Protein AF-D2V263-F1 (afdb_monomer)

Nearest PDB structures (foldseek):
  3adc-assembly1_A  TM=6.114E-01  e=5.868E-11  Methanocaldococcus jannaschii DSM 2661
  3adb-assembly1_B  TM=6.213E-01  e=4.904E-11  Methanocaldococcus jannaschii DSM 2661
  3add-assembly1_B  TM=6.377E-01  e=1.624E-10  Methanocaldococcus jannaschii DSM 2661
  6c6b-assembly3_D  TM=6.776E-01  e=1.494E-07  Cryptococcus neoformans H99
  6c6b-assembly3_E  TM=6.598E-01  e=2.015E-07  Cryptococcus neoformans H99

Sequence (284 aa):
MQDIAGEGCGEVNDGVILVMIGGLPACGKTSLCKKIQTYLEDIRMECKLFCYDEVLNEELEDGGFTSEKWKKSRNLIYKQTIKTINEFKCIVKSGWKIIILDDNFYYKSMRHEFVQICQEFTIAHIQIILKCNVETCIERDAKRSQPVGEDIIRSMNIRFEYGKSSFSDNIIYMEYDTDNFSEMDSISSKIIDLFPLAKPLQDLNKMKQEMKEESQRQNEQSFKKQLDDSLRKKTSHLIQHNLIKKEHAKKLSDLKKDILKSVSQCDDISYYEHLFDEKVKEFQ

Organism: Naegleria gruberi (NCBI:txid5762)

Foldseek 3Di:
DDDDDDPPPPPQPFFEEEEEEAEFAQLQQVVLQVLLVVVCVVVVAAEAEDELVVLLVVLCVVDDDDPVSSVVSLVVVLVVVLVVRVVSVPDPDGHYHYYYYRDNCQDPVSVVSVVVVLQVSQGFYAYEYEDEDLVSSQVSLVVDPHRPHSVVRVVSVVSGCPDDDDPVNNYDYDYDYRPDPVVSNVVSVVVVVCRSVTGRHHNPVVVVVVVVVVVVVVVLVVQLVVLLVVLVVVLVVCVVVVVADPVCNVVSVVLSVVLSVPDDPPDHSVVSVVVSVVVVVVRD

Radius of gyration: 31.7 Å; Cα contacts (8 Å, |Δi|>4): 317; chains: 1; bounding box: 67×58×89 Å

Structure (mmCIF, N/CA/C/O backbone):
data_AF-D2V263-F1
#
_entry.id   AF-D2V263-F1
#
loop_
_atom_site.group_PDB
_atom_site.id
_atom_site.type_symbol
_atom_site.label_atom_id
_atom_site.label_alt_id
_atom_site.label_comp_id
_atom_site.label_asym_id
_atom_site.label_entity_id
_atom_site.label_seq_id
_atom_site.pdbx_PDB_ins_code
_atom_site.Cartn_x
_atom_site.Cartn_y
_atom_site.Cartn_z
_atom_site.occupancy
_atom_site.B_iso_or_equiv
_atom_site.auth_seq_id
_atom_site.auth_comp_id
_atom_site.auth_asym_id
_atom_site.auth_atom_id
_atom_site.pdbx_PDB_model_num
ATOM 1 N N . MET A 1 1 ? -12.907 -31.171 37.874 1.00 34.00 1 MET A N 1
ATOM 2 C CA . MET A 1 1 ? -11.557 -30.594 38.011 1.00 34.00 1 MET A CA 1
ATOM 3 C C . MET A 1 1 ? -11.046 -30.420 36.594 1.00 34.00 1 MET A C 1
ATOM 5 O O . MET A 1 1 ? -10.785 -31.416 35.946 1.00 34.00 1 MET A O 1
ATOM 9 N N . GLN A 1 2 ? -11.099 -29.165 36.141 1.00 30.30 2 GLN A N 1
ATOM 10 C CA . GLN A 1 2 ? -10.512 -28.565 34.937 1.00 30.30 2 GLN A CA 1
ATOM 11 C C . GLN A 1 2 ? -10.697 -29.244 33.571 1.00 30.30 2 GLN A C 1
ATOM 13 O O . GLN A 1 2 ? -9.955 -30.139 33.180 1.00 30.30 2 GLN A O 1
ATOM 18 N N . ASP A 1 3 ? -11.639 -28.656 32.827 1.00 30.14 3 ASP A N 1
ATOM 19 C CA . ASP A 1 3 ? -11.587 -28.446 31.383 1.00 30.14 3 ASP A CA 1
ATOM 20 C C . ASP A 1 3 ? -10.240 -27.833 30.966 1.00 30.14 3 ASP A C 1
ATOM 22 O O . ASP A 1 3 ? -9.780 -26.858 31.572 1.00 30.14 3 ASP A O 1
ATOM 26 N N . ILE A 1 4 ? -9.626 -28.382 29.915 1.00 34.97 4 ILE A N 1
ATOM 27 C CA . ILE A 1 4 ? -8.479 -27.769 29.242 1.00 34.97 4 ILE A CA 1
ATOM 28 C C . ILE A 1 4 ? -9.007 -27.085 27.987 1.00 34.97 4 ILE A C 1
ATOM 30 O O . ILE A 1 4 ? -9.596 -27.700 27.102 1.00 34.97 4 ILE A O 1
ATOM 34 N N . ALA A 1 5 ? -8.828 -25.773 28.005 1.00 33.81 5 ALA A N 1
ATOM 35 C CA . ALA A 1 5 ? -9.323 -24.802 27.062 1.00 33.81 5 ALA A CA 1
ATOM 36 C C . ALA A 1 5 ? -8.633 -24.865 25.693 1.00 33.81 5 ALA A C 1
ATOM 38 O O . ALA A 1 5 ? -7.421 -25.043 25.603 1.00 33.81 5 ALA A O 1
ATOM 39 N N . GLY A 1 6 ? -9.426 -24.546 24.669 1.00 28.91 6 GLY A N 1
ATOM 40 C CA . GLY A 1 6 ? -9.059 -23.542 23.674 1.00 28.91 6 GLY A CA 1
ATOM 41 C C . GLY A 1 6 ? -8.079 -23.979 22.595 1.00 28.91 6 GLY A C 1
ATOM 42 O O . GLY A 1 6 ? -6.935 -23.533 22.579 1.00 28.91 6 GLY A O 1
ATOM 43 N N . GLU A 1 7 ? -8.577 -24.722 21.609 1.00 32.53 7 GLU A N 1
ATOM 44 C CA . GLU A 1 7 ? -8.071 -24.599 20.242 1.00 32.53 7 GLU A CA 1
ATOM 45 C C . GLU A 1 7 ? -8.315 -23.157 19.777 1.00 32.53 7 GLU A C 1
ATOM 47 O O . GLU A 1 7 ? -9.414 -22.777 19.370 1.00 32.53 7 GLU A O 1
ATOM 52 N N . GLY A 1 8 ? -7.288 -22.318 19.899 1.00 30.33 8 GLY A N 1
ATOM 53 C CA . GLY A 1 8 ? -7.241 -21.041 19.210 1.00 30.33 8 GLY A CA 1
ATOM 54 C C . GLY A 1 8 ? -7.183 -21.313 17.714 1.00 30.33 8 GLY A C 1
ATOM 55 O O . GLY A 1 8 ? -6.108 -21.572 17.177 1.00 30.33 8 GLY A O 1
ATOM 56 N N . CYS A 1 9 ? -8.335 -21.258 17.041 1.00 30.80 9 CYS A N 1
ATOM 57 C CA . CYS A 1 9 ? -8.371 -20.928 15.623 1.00 30.80 9 CYS A CA 1
ATOM 58 C C . CYS A 1 9 ? -7.556 -19.645 15.464 1.00 30.80 9 CYS A C 1
ATOM 60 O O . CYS A 1 9 ? -7.974 -18.592 15.944 1.00 30.80 9 CYS A O 1
ATOM 62 N N . GLY A 1 10 ? -6.370 -19.746 14.860 1.00 31.78 10 GLY A N 1
ATOM 63 C CA . GLY A 1 10 ? -5.642 -18.568 14.421 1.00 31.78 10 GLY A CA 1
ATOM 64 C C . GLY A 1 10 ? -6.593 -17.773 13.542 1.00 31.78 10 GLY A C 1
ATOM 65 O O . GLY A 1 10 ? -7.046 -18.289 12.521 1.00 31.78 10 GLY A O 1
ATOM 66 N N . GLU A 1 11 ? -6.969 -16.576 13.987 1.00 36.16 11 GLU A N 1
ATOM 67 C CA . GLU A 1 11 ? -7.714 -15.638 13.161 1.00 36.16 11 GLU A CA 1
ATOM 68 C C . GLU A 1 11 ? -6.952 -15.524 11.843 1.00 36.16 11 GLU A C 1
ATOM 70 O O . GLU A 1 11 ? -5.795 -15.093 11.810 1.00 36.16 11 GLU A O 1
ATOM 75 N N . VAL A 1 12 ? -7.561 -15.997 10.756 1.00 41.62 12 VAL A N 1
ATOM 76 C CA . VAL A 1 12 ? -7.049 -15.711 9.423 1.00 41.62 12 VAL A CA 1
ATOM 77 C C . VAL A 1 12 ? -7.189 -14.203 9.298 1.00 41.62 12 VA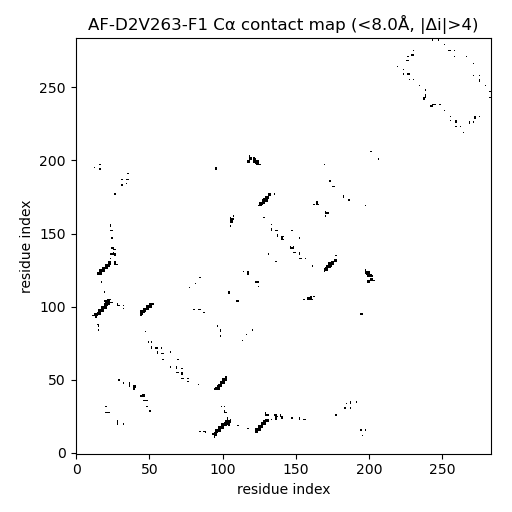L A C 1
ATOM 79 O O . VAL A 1 12 ? -8.301 -13.685 9.222 1.00 41.62 12 VAL A O 1
ATOM 82 N N . ASN A 1 13 ? -6.066 -13.492 9.416 1.00 54.34 13 ASN A N 1
ATOM 83 C CA . ASN A 1 13 ? -6.026 -12.061 9.173 1.00 54.34 13 ASN A CA 1
ATOM 84 C C . ASN A 1 13 ? -6.486 -11.859 7.730 1.00 54.34 13 ASN A C 1
ATOM 86 O O . ASN A 1 13 ? -5.759 -12.165 6.793 1.00 54.34 13 ASN A O 1
ATOM 90 N N . ASP A 1 14 ? -7.714 -11.395 7.568 1.00 73.75 14 ASP A N 1
ATOM 91 C CA . ASP A 1 14 ? -8.266 -11.001 6.287 1.00 73.75 14 ASP A CA 1
ATOM 92 C C . ASP A 1 14 ? -8.097 -9.492 6.147 1.00 73.75 14 ASP A C 1
ATOM 94 O O . ASP A 1 14 ? -8.347 -8.724 7.079 1.00 73.75 14 ASP A O 1
ATOM 98 N N . GLY A 1 15 ? -7.671 -9.035 4.974 1.00 86.56 15 GLY A N 1
ATOM 99 C CA . GLY A 1 15 ? -7.403 -7.618 4.789 1.00 86.56 15 GLY A CA 1
ATOM 100 C C . GLY A 1 15 ? -7.015 -7.240 3.374 1.00 86.56 15 GLY A C 1
ATOM 101 O O . GLY A 1 15 ? -6.929 -8.072 2.471 1.00 86.56 15 GLY A O 1
ATOM 102 N N . VAL A 1 16 ? -6.780 -5.947 3.187 1.00 91.62 16 VAL A N 1
ATOM 103 C CA . VAL A 1 16 ? -6.227 -5.401 1.947 1.00 91.62 16 VAL A CA 1
ATOM 104 C C . VAL A 1 16 ? -4.734 -5.166 2.156 1.00 91.62 16 VAL A C 1
ATOM 106 O O . VAL A 1 16 ? -4.335 -4.627 3.192 1.00 91.62 16 VAL A O 1
ATOM 109 N N . ILE A 1 17 ? -3.922 -5.563 1.178 1.00 92.88 17 ILE A N 1
ATOM 110 C CA . ILE A 1 17 ? -2.479 -5.313 1.163 1.00 92.88 17 ILE A CA 1
ATOM 111 C C . ILE A 1 17 ? -2.139 -4.493 -0.076 1.00 92.88 17 ILE A C 1
ATOM 113 O O . ILE A 1 17 ? -2.447 -4.900 -1.197 1.00 92.88 17 ILE A O 1
ATOM 117 N N . LEU A 1 18 ? -1.465 -3.362 0.124 1.00 94.25 18 LEU A N 1
ATOM 118 C CA . LEU A 1 18 ? -0.852 -2.601 -0.959 1.00 94.25 18 LEU A CA 1
ATOM 119 C C . LEU A 1 18 ? 0.619 -3.004 -1.123 1.00 94.25 18 LEU A C 1
ATOM 121 O O . LEU A 1 18 ? 1.446 -2.760 -0.246 1.00 94.25 18 LEU A O 1
ATOM 125 N N . VAL A 1 19 ? 0.956 -3.602 -2.257 1.00 93.69 19 VAL A N 1
ATOM 126 C CA . VAL A 1 19 ? 2.306 -4.048 -2.601 1.00 93.69 19 VAL A CA 1
ATOM 127 C C . VAL A 1 19 ? 2.909 -3.072 -3.605 1.00 93.69 19 VAL A C 1
ATOM 129 O O . VAL A 1 19 ? 2.410 -2.925 -4.714 1.00 93.69 19 VAL A O 1
ATOM 132 N N . MET A 1 20 ? 3.997 -2.405 -3.234 1.00 93.25 20 MET A N 1
ATOM 133 C CA . MET A 1 20 ? 4.765 -1.541 -4.135 1.00 93.25 20 MET A CA 1
ATOM 134 C C . MET A 1 20 ? 6.002 -2.290 -4.617 1.00 93.25 20 MET A C 1
ATOM 136 O O . MET A 1 20 ? 6.847 -2.641 -3.795 1.00 93.25 20 MET A O 1
ATOM 140 N N . ILE A 1 21 ? 6.136 -2.505 -5.925 1.00 92.19 21 ILE A N 1
ATOM 141 C CA . ILE A 1 21 ? 7.313 -3.146 -6.521 1.00 92.19 21 ILE A CA 1
ATOM 142 C C . ILE A 1 21 ? 8.132 -2.072 -7.231 1.00 92.19 21 ILE A C 1
ATOM 144 O O . ILE A 1 21 ? 7.678 -1.502 -8.214 1.00 92.19 21 ILE A O 1
ATOM 148 N N . GLY A 1 22 ? 9.323 -1.784 -6.701 1.00 90.75 22 GLY A N 1
ATOM 149 C CA . GLY A 1 22 ? 10.241 -0.734 -7.151 1.00 90.75 22 GLY A CA 1
ATOM 150 C C . GLY A 1 22 ? 11.603 -1.270 -7.582 1.00 90.75 22 GLY A C 1
ATOM 151 O O . GLY A 1 22 ? 11.962 -2.404 -7.283 1.00 90.75 22 GLY A O 1
ATOM 152 N N . GLY A 1 23 ? 12.387 -0.457 -8.289 1.00 90.25 23 GLY A N 1
ATOM 153 C CA . GLY A 1 23 ? 13.683 -0.849 -8.854 1.00 90.25 23 GLY A CA 1
ATOM 154 C C . GLY A 1 23 ? 13.993 -0.153 -10.181 1.00 90.25 23 GLY A C 1
ATOM 155 O O . GLY A 1 23 ? 13.130 0.490 -10.789 1.00 90.25 23 GLY A O 1
ATOM 156 N N . LEU A 1 24 ? 15.230 -0.293 -10.656 1.00 90.50 24 LEU A N 1
ATOM 157 C CA . LEU A 1 24 ? 15.693 0.346 -11.895 1.00 90.50 24 LEU A CA 1
ATOM 158 C C . LEU A 1 24 ? 14.882 -0.079 -13.133 1.00 90.50 24 LEU A C 1
ATOM 160 O O . LEU A 1 24 ? 14.277 -1.158 -13.143 1.00 90.50 24 LEU A O 1
ATOM 164 N N . PRO A 1 25 ? 14.830 0.746 -14.196 1.00 90.06 25 PRO A N 1
ATOM 165 C CA . PRO A 1 25 ? 14.307 0.306 -15.487 1.00 90.06 25 PRO A CA 1
ATOM 166 C C . PRO A 1 25 ? 14.963 -1.008 -15.928 1.00 90.06 25 PRO A C 1
ATOM 168 O O . PRO A 1 25 ? 16.133 -1.244 -15.648 1.00 90.06 25 PRO A O 1
ATOM 171 N N . ALA A 1 26 ? 14.182 -1.878 -16.570 1.00 89.00 26 ALA A N 1
ATOM 172 C CA . ALA A 1 26 ? 14.623 -3.189 -17.054 1.00 89.00 26 ALA A CA 1
ATOM 173 C C . ALA A 1 26 ? 15.172 -4.180 -15.998 1.00 89.00 26 ALA A C 1
ATOM 175 O O . ALA A 1 26 ? 15.639 -5.257 -16.375 1.00 89.00 26 ALA A O 1
ATOM 176 N N . CYS A 1 27 ? 15.052 -3.905 -14.690 1.00 88.50 27 CYS A N 1
ATOM 177 C CA . CYS A 1 27 ? 15.493 -4.878 -13.685 1.00 88.50 27 CYS A CA 1
ATOM 178 C C . CYS A 1 27 ? 14.638 -6.158 -13.695 1.00 88.50 27 CYS A C 1
ATOM 180 O O . CYS A 1 27 ? 15.191 -7.245 -13.592 1.00 88.50 27 CYS A O 1
ATOM 182 N N . GLY A 1 28 ? 13.326 -6.053 -13.939 1.00 87.19 28 GLY A N 1
ATOM 183 C CA . GLY A 1 28 ? 12.414 -7.208 -13.987 1.00 87.19 28 GLY A CA 1
ATOM 184 C C . GLY A 1 28 ? 11.090 -7.031 -13.237 1.00 87.19 28 GLY A C 1
ATOM 185 O O . GLY A 1 28 ? 10.347 -7.997 -13.099 1.00 87.19 28 GLY A O 1
ATOM 186 N N . LYS A 1 29 ? 10.776 -5.814 -12.767 1.00 90.31 29 LYS A N 1
ATOM 187 C CA . LYS A 1 29 ? 9.559 -5.501 -11.991 1.00 90.31 29 LYS A CA 1
ATOM 188 C C . LYS A 1 29 ? 8.279 -5.986 -12.658 1.00 90.31 29 LYS A C 1
ATOM 190 O O . LYS A 1 29 ? 7.595 -6.822 -12.095 1.00 90.31 29 LYS A O 1
ATOM 195 N N . THR A 1 30 ? 8.006 -5.550 -13.883 1.00 89.56 30 THR A N 1
ATOM 196 C CA . THR A 1 30 ? 6.777 -5.919 -14.594 1.00 89.56 30 THR A CA 1
ATOM 197 C C . THR A 1 30 ? 6.655 -7.429 -14.796 1.00 89.56 30 THR A C 1
ATOM 199 O O . THR A 1 30 ? 5.566 -7.982 -14.666 1.00 89.56 30 THR A O 1
ATOM 202 N N . SER A 1 31 ? 7.771 -8.125 -15.043 1.00 89.12 31 SER A N 1
ATOM 203 C CA . SER A 1 31 ? 7.794 -9.591 -15.111 1.00 89.12 31 SER A CA 1
ATOM 204 C C . SER A 1 31 ? 7.447 -10.226 -13.761 1.00 89.12 31 SER A C 1
ATOM 206 O O . SER A 1 31 ? 6.659 -11.168 -13.721 1.00 89.12 31 SER A O 1
ATOM 208 N N . LEU A 1 32 ? 7.983 -9.688 -12.659 1.00 88.81 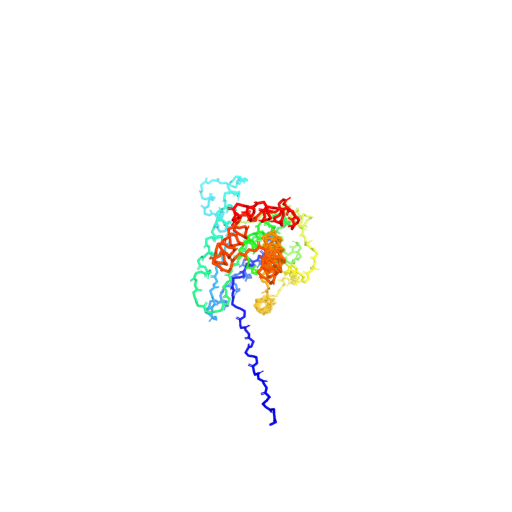32 LEU A N 1
ATOM 209 C CA . LEU A 1 32 ? 7.638 -10.108 -11.300 1.00 88.81 32 LEU A CA 1
ATOM 210 C C . LEU A 1 32 ? 6.159 -9.885 -10.995 1.00 88.81 32 LEU A C 1
ATOM 212 O O . LEU A 1 32 ? 5.482 -10.804 -10.550 1.00 88.81 32 LEU A O 1
ATOM 216 N N . CYS A 1 33 ? 5.655 -8.682 -11.264 1.00 92.06 33 CYS A N 1
ATOM 217 C CA . CYS A 1 33 ? 4.269 -8.297 -11.036 1.00 92.06 33 CYS A CA 1
ATOM 218 C C . CYS A 1 33 ? 3.304 -9.243 -11.750 1.00 92.06 33 CYS A C 1
ATOM 220 O O . CYS A 1 33 ? 2.363 -9.731 -11.131 1.00 92.06 33 CYS A O 1
ATOM 222 N N . LYS A 1 34 ? 3.579 -9.558 -13.023 1.00 90.44 34 LYS A N 1
ATOM 223 C CA . LYS A 1 34 ? 2.771 -10.493 -13.817 1.00 90.44 34 LYS A CA 1
ATOM 224 C C . LYS A 1 34 ? 2.824 -11.911 -13.255 1.00 90.44 34 LYS A C 1
ATOM 226 O O . LYS A 1 34 ? 1.777 -12.527 -13.112 1.00 90.44 34 LYS A O 1
ATOM 231 N N . LYS A 1 35 ? 4.005 -12.408 -12.866 1.00 89.44 35 LYS A N 1
ATOM 232 C CA . LYS A 1 35 ? 4.135 -13.730 -12.225 1.00 89.44 35 LYS A CA 1
ATOM 233 C C . LYS A 1 35 ? 3.356 -13.823 -10.915 1.00 89.44 35 LYS A C 1
ATOM 235 O O . LYS A 1 35 ? 2.630 -14.791 -10.713 1.00 89.44 35 LYS A O 1
ATOM 240 N N . ILE A 1 36 ? 3.486 -12.817 -10.047 1.00 90.69 36 ILE A N 1
ATOM 241 C CA . ILE A 1 36 ? 2.724 -12.749 -8.795 1.00 90.69 36 ILE A CA 1
ATOM 242 C C . ILE A 1 36 ? 1.231 -12.720 -9.114 1.00 90.69 36 ILE A C 1
ATOM 244 O O . ILE A 1 36 ? 0.488 -13.513 -8.555 1.00 90.69 36 ILE A O 1
ATOM 248 N N . GLN A 1 37 ? 0.791 -11.856 -10.031 1.00 92.81 37 GLN A N 1
ATOM 249 C CA . GLN A 1 37 ? -0.615 -11.760 -10.408 1.00 92.81 37 GLN A CA 1
ATOM 250 C C . GLN A 1 37 ? -1.169 -13.104 -10.903 1.00 92.81 37 GLN A C 1
ATOM 252 O O . GLN A 1 37 ? -2.193 -13.542 -10.389 1.00 92.81 37 GLN A O 1
ATOM 257 N N . THR A 1 38 ? -0.482 -13.783 -11.828 1.00 91.50 38 THR A N 1
ATOM 258 C CA . THR A 1 38 ? -0.900 -15.103 -12.330 1.00 91.50 38 THR A CA 1
ATOM 259 C C . THR A 1 38 ? -1.008 -16.123 -11.200 1.00 91.50 38 THR A C 1
ATOM 261 O O . THR A 1 38 ? -2.019 -16.807 -11.091 1.00 91.50 38 THR A O 1
ATOM 264 N N . TYR A 1 39 ? -0.019 -16.178 -10.305 1.00 89.38 39 TYR A N 1
ATOM 265 C CA . TYR A 1 39 ? -0.079 -17.081 -9.158 1.00 89.38 39 TYR A CA 1
ATOM 266 C C . TYR A 1 39 ? -1.286 -16.784 -8.256 1.00 89.38 39 TYR A C 1
ATOM 268 O O . TYR A 1 39 ? -1.977 -17.699 -7.814 1.00 89.38 39 TYR A O 1
ATOM 276 N N . LEU A 1 40 ? -1.549 -15.504 -7.969 1.00 90.00 40 LEU A N 1
ATOM 277 C CA . LEU A 1 40 ? -2.674 -15.082 -7.131 1.00 90.00 40 LEU A CA 1
ATOM 278 C C . LEU A 1 40 ? -4.023 -15.436 -7.763 1.00 90.00 40 LEU A C 1
ATOM 280 O O . LEU A 1 40 ? -4.929 -15.887 -7.059 1.00 90.00 40 LEU A O 1
ATOM 284 N N . GLU A 1 41 ? -4.137 -15.283 -9.080 1.00 90.50 41 GLU A N 1
ATOM 285 C CA . GLU A 1 41 ? -5.306 -15.695 -9.857 1.00 90.50 41 GLU A CA 1
ATOM 286 C C . GLU A 1 41 ? -5.512 -17.219 -9.798 1.00 90.50 41 GLU A C 1
ATOM 288 O O . GLU A 1 41 ? -6.635 -17.669 -9.549 1.00 90.50 41 GLU A O 1
ATOM 293 N N . ASP A 1 42 ? -4.439 -18.010 -9.912 1.00 90.00 42 ASP A N 1
ATOM 294 C CA . ASP A 1 42 ? -4.484 -19.478 -9.826 1.00 90.00 42 ASP A CA 1
ATOM 295 C C . ASP A 1 42 ? -5.009 -19.964 -8.466 1.00 90.00 42 ASP A C 1
ATOM 297 O O . ASP A 1 42 ? -5.828 -20.888 -8.396 1.00 90.00 42 ASP A O 1
ATOM 301 N N . ILE A 1 43 ? -4.609 -19.302 -7.373 1.00 88.38 43 ILE A N 1
ATOM 302 C CA . ILE A 1 43 ? -5.118 -19.594 -6.021 1.00 88.38 43 ILE A CA 1
ATOM 303 C C . ILE A 1 43 ? -6.433 -18.865 -5.690 1.00 88.38 43 ILE A C 1
ATOM 305 O O . ILE A 1 43 ? -6.912 -18.939 -4.557 1.00 88.38 43 ILE A O 1
ATOM 309 N N . ARG A 1 44 ? -7.058 -18.202 -6.676 1.00 87.75 44 ARG A N 1
ATOM 310 C CA . ARG A 1 44 ? -8.348 -17.486 -6.573 1.00 87.75 44 ARG A CA 1
ATOM 311 C C . ARG A 1 44 ? -8.371 -16.365 -5.528 1.00 87.75 44 ARG A C 1
ATOM 313 O O . ARG A 1 44 ? -9.424 -16.075 -4.934 1.00 87.75 44 ARG A O 1
ATOM 320 N N . MET A 1 45 ? -7.218 -15.741 -5.317 1.00 88.12 45 MET A N 1
ATOM 321 C CA . MET A 1 45 ? -7.051 -14.567 -4.471 1.00 88.12 45 MET A CA 1
ATOM 322 C C . MET A 1 45 ? -7.314 -13.295 -5.282 1.00 88.12 45 MET A C 1
ATOM 324 O O . MET A 1 45 ? -6.881 -13.174 -6.425 1.00 88.12 45 MET A O 1
ATOM 328 N N . GLU A 1 46 ? -8.035 -12.338 -4.694 1.00 91.69 46 GLU A N 1
ATOM 329 C CA . GLU A 1 46 ? -8.338 -11.076 -5.376 1.00 91.69 46 GLU A CA 1
ATOM 330 C C . GLU A 1 46 ? -7.048 -10.268 -5.551 1.00 91.69 46 GLU A C 1
ATOM 332 O O . GLU 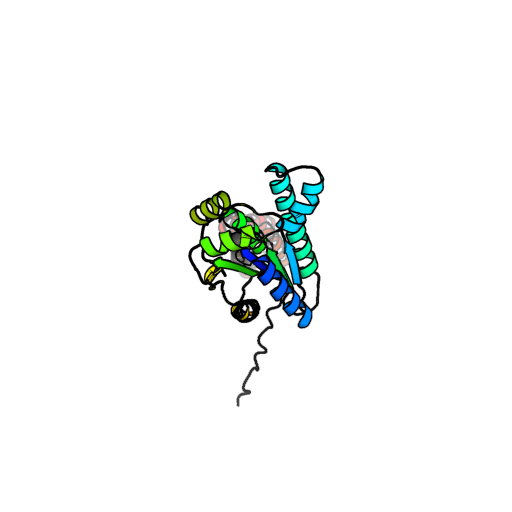A 1 46 ? -6.392 -9.917 -4.566 1.00 91.69 46 GLU A O 1
ATOM 337 N N . CYS A 1 47 ? -6.689 -9.963 -6.796 1.00 93.31 47 CYS A N 1
ATOM 338 C CA . CYS A 1 47 ? -5.491 -9.204 -7.127 1.00 93.31 47 CYS A CA 1
ATOM 339 C C . CYS A 1 47 ? -5.801 -8.125 -8.167 1.00 93.31 47 CYS A C 1
ATOM 341 O O . CYS A 1 47 ? -6.447 -8.390 -9.180 1.00 93.31 47 CYS A O 1
ATOM 343 N N . LYS A 1 48 ? -5.301 -6.905 -7.947 1.00 95.31 48 LYS A N 1
ATOM 344 C CA . LYS A 1 48 ? -5.328 -5.825 -8.936 1.00 95.31 48 LYS A CA 1
ATOM 345 C C . LYS A 1 48 ? -3.922 -5.287 -9.169 1.00 95.31 48 LYS A C 1
ATOM 347 O O . LYS A 1 48 ? -3.313 -4.759 -8.246 1.00 95.31 48 LYS A O 1
ATOM 352 N N . LEU A 1 49 ? -3.431 -5.393 -10.402 1.00 94.94 49 LEU A N 1
ATOM 353 C CA . LEU A 1 49 ? -2.160 -4.810 -10.830 1.00 94.94 49 LEU A CA 1
ATOM 354 C C . LEU A 1 49 ? -2.387 -3.450 -11.503 1.00 94.94 49 LEU A C 1
ATOM 356 O O . LEU A 1 49 ? -3.234 -3.323 -12.388 1.00 94.94 49 LEU A O 1
ATOM 360 N N . PHE A 1 50 ? -1.606 -2.454 -11.094 1.00 93.19 50 PHE A N 1
ATOM 361 C CA . PHE A 1 50 ? -1.499 -1.145 -11.726 1.00 93.19 50 PHE A CA 1
ATOM 362 C C . PHE A 1 50 ? -0.069 -0.939 -12.231 1.00 93.19 50 PHE A C 1
ATOM 364 O O . PHE A 1 50 ? 0.850 -0.772 -11.429 1.00 93.19 50 PHE A O 1
ATOM 371 N N . CYS A 1 51 ? 0.114 -0.938 -13.553 1.00 89.06 51 CYS A N 1
ATOM 372 C CA . CYS A 1 51 ? 1.396 -0.642 -14.190 1.00 89.06 51 CYS A CA 1
ATOM 373 C C . CYS A 1 51 ? 1.421 0.807 -14.679 1.00 89.06 51 CYS A C 1
ATOM 375 O O . CYS A 1 51 ? 0.601 1.211 -15.505 1.00 89.06 51 CYS A O 1
ATOM 377 N N . TYR A 1 52 ? 2.364 1.601 -14.168 1.00 85.44 52 TYR A N 1
ATOM 378 C CA . TYR A 1 52 ? 2.460 3.017 -14.528 1.00 85.44 52 TYR A CA 1
ATOM 379 C C . TYR A 1 52 ? 2.851 3.221 -15.988 1.00 85.44 52 TYR A C 1
ATOM 381 O O . TYR A 1 52 ? 2.322 4.128 -16.625 1.00 85.44 52 TYR A O 1
ATOM 389 N N . ASP A 1 53 ? 3.735 2.373 -16.517 1.00 79.31 53 ASP A N 1
ATOM 390 C CA . ASP A 1 53 ? 4.166 2.444 -17.914 1.00 79.31 53 ASP A CA 1
ATOM 391 C C . ASP A 1 53 ? 2.983 2.194 -18.870 1.00 79.31 53 ASP A C 1
ATOM 393 O O . ASP A 1 53 ? 2.878 2.857 -19.896 1.00 79.31 53 ASP A O 1
ATOM 397 N N . GLU A 1 54 ? 2.059 1.288 -18.528 1.00 81.06 54 GLU A N 1
ATOM 398 C CA . GLU A 1 54 ? 0.867 0.997 -19.343 1.00 81.06 54 GLU A CA 1
ATOM 399 C C . GLU A 1 54 ? -0.086 2.202 -19.385 1.00 81.06 54 GLU A C 1
ATOM 401 O O . GLU A 1 54 ? -0.437 2.668 -20.467 1.00 81.06 54 GLU A O 1
ATOM 406 N N . VAL A 1 55 ? -0.412 2.781 -18.224 1.00 76.38 55 VAL A N 1
ATOM 407 C CA . VAL A 1 55 ? -1.285 3.969 -18.140 1.00 76.38 55 VAL A CA 1
ATOM 408 C C . VAL A 1 55 ? -0.646 5.196 -18.788 1.00 76.38 55 VAL A C 1
ATOM 410 O O . VAL A 1 55 ? -1.325 5.990 -19.435 1.00 76.38 55 VAL A O 1
ATOM 413 N N . LEU A 1 56 ? 0.668 5.361 -18.635 1.00 72.75 56 LEU A N 1
ATOM 414 C CA . LEU A 1 56 ? 1.393 6.439 -19.292 1.00 72.75 56 LEU A CA 1
ATOM 415 C C . LEU A 1 56 ? 1.351 6.268 -20.814 1.00 72.75 56 LEU A C 1
ATOM 417 O O . LEU A 1 56 ? 1.094 7.241 -21.513 1.00 72.75 56 LEU A O 1
ATOM 421 N N . ASN A 1 57 ? 1.566 5.057 -21.333 1.00 70.75 57 ASN A N 1
ATOM 422 C CA . ASN A 1 57 ? 1.540 4.798 -22.773 1.00 70.75 57 ASN A CA 1
ATOM 423 C C . ASN A 1 57 ? 0.167 5.080 -23.399 1.00 70.75 57 ASN A C 1
ATOM 425 O O . ASN A 1 57 ? 0.126 5.675 -24.474 1.00 70.75 57 ASN A O 1
ATOM 429 N N . GLU A 1 58 ? -0.930 4.754 -22.708 1.00 67.62 58 GLU A N 1
ATOM 430 C CA . GLU A 1 58 ? -2.288 5.140 -23.126 1.00 67.62 58 GLU A CA 1
ATOM 431 C C . GLU A 1 58 ? -2.451 6.673 -23.225 1.00 67.62 58 GLU A C 1
ATOM 433 O O . GLU A 1 58 ? -3.077 7.176 -24.155 1.00 67.62 58 GLU A O 1
ATOM 438 N N . GLU A 1 59 ? -1.839 7.451 -22.322 1.00 63.38 59 GLU A N 1
ATOM 439 C CA . GLU A 1 59 ? -1.853 8.927 -22.383 1.00 63.38 59 GLU A CA 1
ATOM 440 C C . GLU A 1 59 ? -0.859 9.523 -23.411 1.00 63.38 59 GLU A C 1
ATOM 442 O O . GLU A 1 59 ? -0.961 10.700 -23.795 1.00 63.38 59 GLU A O 1
ATOM 447 N N . LEU A 1 60 ? 0.142 8.749 -23.845 1.00 59.25 60 LEU A N 1
ATOM 448 C CA . LEU A 1 60 ? 1.191 9.180 -24.776 1.00 59.25 60 LEU A CA 1
ATOM 449 C C . LEU A 1 60 ? 0.815 9.025 -26.254 1.00 59.25 60 LEU A C 1
ATOM 451 O O . LEU A 1 60 ? 1.495 9.638 -27.084 1.00 59.25 60 LEU A O 1
ATOM 455 N N . GLU A 1 61 ? -0.264 8.306 -26.590 1.00 56.75 61 GLU A N 1
ATOM 456 C CA . GLU A 1 61 ? -0.783 8.223 -27.969 1.00 56.75 61 GLU A CA 1
ATOM 457 C C . GLU A 1 61 ? -1.056 9.617 -28.573 1.00 56.75 61 GLU A C 1
ATOM 459 O O . GLU A 1 61 ? -0.931 9.808 -29.780 1.00 56.75 61 GLU A O 1
ATOM 464 N N . ASP A 1 62 ? -1.280 10.627 -27.724 1.00 54.72 62 ASP A N 1
ATOM 465 C CA . ASP A 1 62 ? -1.536 12.023 -28.100 1.00 54.72 62 ASP A CA 1
ATOM 466 C C . ASP A 1 62 ? -0.278 12.933 -28.035 1.00 54.72 62 ASP A C 1
ATOM 468 O O . ASP A 1 62 ? -0.324 14.104 -27.650 1.00 54.72 62 ASP A O 1
ATOM 472 N N . GLY A 1 63 ? 0.907 12.387 -28.333 1.00 51.75 63 GLY A N 1
ATOM 473 C CA . GLY A 1 63 ? 2.139 13.151 -28.584 1.00 51.75 63 GLY A CA 1
ATOM 474 C C . GLY A 1 63 ? 3.073 13.339 -27.381 1.00 51.75 63 GLY A C 1
ATOM 475 O O . GLY A 1 63 ? 2.831 14.185 -26.524 1.00 51.75 63 GLY A O 1
ATOM 476 N N . GLY A 1 64 ? 4.180 12.586 -27.363 1.00 58.62 64 GLY A N 1
ATOM 477 C CA . GLY A 1 64 ? 5.414 12.849 -26.601 1.00 58.62 64 GLY A CA 1
ATOM 478 C C . GLY A 1 64 ? 5.342 12.806 -25.064 1.00 58.62 64 GLY A C 1
ATOM 479 O O . GLY A 1 64 ? 4.336 13.141 -24.440 1.00 58.62 64 GLY A O 1
ATOM 480 N N . PHE A 1 65 ? 6.455 12.428 -24.426 1.00 62.75 65 PHE A N 1
ATOM 481 C CA . PHE A 1 65 ? 6.588 12.453 -22.966 1.00 62.75 65 PHE A CA 1
ATOM 482 C C . PHE A 1 65 ? 6.688 13.889 -22.440 1.00 62.75 65 PHE A C 1
ATOM 484 O O . PHE A 1 65 ? 7.577 14.645 -22.833 1.00 62.75 65 PHE A O 1
ATOM 491 N N . THR A 1 66 ? 5.809 14.258 -21.505 1.00 66.50 66 THR A N 1
ATOM 492 C CA . THR A 1 66 ? 5.908 15.515 -20.751 1.00 66.50 66 THR A CA 1
ATOM 493 C C . THR A 1 66 ? 5.773 15.253 -19.253 1.00 66.50 66 THR A C 1
ATOM 495 O O . THR A 1 66 ? 5.080 14.330 -18.820 1.00 66.50 66 THR A O 1
ATOM 498 N N . SER A 1 67 ? 6.404 16.101 -18.431 1.00 64.69 67 SER A N 1
ATOM 499 C CA . SER A 1 67 ? 6.285 16.017 -16.966 1.00 64.69 67 SER A CA 1
ATOM 500 C C . SER A 1 67 ? 4.835 16.178 -16.487 1.00 64.69 67 SER A C 1
ATOM 502 O O . SER A 1 67 ? 4.461 15.630 -15.452 1.00 64.69 67 SER A O 1
ATOM 504 N N . GLU A 1 68 ? 4.006 16.908 -17.238 1.00 72.44 68 GLU A N 1
ATOM 505 C CA . GLU A 1 68 ? 2.594 17.100 -16.914 1.00 72.44 68 GLU A CA 1
ATOM 506 C C . GLU A 1 68 ? 1.761 15.840 -17.173 1.00 72.44 68 GLU A C 1
ATOM 508 O O . GLU A 1 68 ? 0.970 15.470 -16.306 1.00 72.44 68 GLU A O 1
ATOM 513 N N . LYS A 1 69 ? 1.980 15.148 -18.302 1.00 70.75 69 LYS A N 1
ATOM 514 C CA . LYS A 1 69 ? 1.345 13.848 -18.582 1.00 70.75 69 LYS A CA 1
ATOM 515 C C . LYS A 1 69 ? 1.705 12.836 -17.499 1.00 70.75 69 LYS A C 1
ATOM 517 O O . LYS A 1 69 ? 0.823 12.327 -16.827 1.00 70.75 69 LYS A O 1
ATOM 522 N N . TRP A 1 70 ? 2.991 12.706 -17.172 1.00 67.69 70 TRP A N 1
ATOM 523 C CA . TRP A 1 70 ? 3.432 11.816 -16.094 1.00 67.69 70 TRP A CA 1
ATOM 524 C C . TRP A 1 70 ? 2.774 12.124 -14.734 1.00 67.69 70 TRP A C 1
ATOM 526 O O . TRP A 1 70 ? 2.351 11.215 -14.022 1.00 67.69 70 TRP A O 1
ATOM 536 N N . LYS A 1 71 ? 2.608 13.405 -14.368 1.00 69.94 71 LYS A N 1
ATOM 537 C CA . LYS A 1 71 ? 1.866 13.788 -13.149 1.00 69.94 71 LYS A CA 1
ATOM 538 C C . LYS A 1 71 ? 0.385 13.391 -13.209 1.00 69.94 71 LYS A C 1
ATOM 540 O O . LYS A 1 71 ? -0.159 12.987 -12.179 1.00 69.94 71 LYS A O 1
ATOM 545 N N . LYS A 1 72 ? -0.263 13.507 -14.373 1.00 77.69 72 LYS A N 1
ATOM 546 C CA . LYS A 1 72 ? -1.660 13.087 -14.579 1.00 77.69 72 LYS A CA 1
ATOM 547 C C . LYS A 1 72 ? -1.805 11.576 -14.438 1.00 77.69 72 LYS A C 1
ATOM 549 O O . LYS A 1 72 ? -2.614 11.154 -13.611 1.00 77.69 72 LYS A O 1
ATOM 554 N N . SER A 1 73 ? -0.949 10.791 -15.093 1.00 79.44 73 SER A N 1
ATOM 555 C CA . SER A 1 73 ? -0.954 9.328 -14.972 1.00 79.44 73 SER A CA 1
ATOM 556 C C . SER A 1 73 ? -0.749 8.896 -13.513 1.00 79.44 73 SER A C 1
ATOM 558 O O . SER A 1 73 ? -1.480 8.048 -13.000 1.00 79.44 73 SER A O 1
ATOM 560 N N . ARG A 1 74 ? 0.165 9.551 -12.772 1.00 77.56 74 ARG A N 1
ATOM 561 C CA . ARG A 1 74 ? 0.345 9.269 -11.335 1.00 77.56 74 ARG A CA 1
ATOM 562 C C . ARG A 1 74 ? -0.888 9.594 -10.496 1.00 77.56 74 ARG A C 1
ATOM 564 O O . ARG A 1 74 ? -1.244 8.813 -9.615 1.00 77.56 74 ARG A O 1
ATOM 571 N N . ASN A 1 75 ? -1.552 10.718 -10.767 1.00 83.12 75 ASN A N 1
ATOM 572 C CA . ASN A 1 75 ? -2.794 11.084 -10.084 1.00 83.12 75 ASN A CA 1
ATOM 573 C C . ASN A 1 75 ? -3.928 10.091 -10.389 1.00 83.12 75 ASN A C 1
ATOM 575 O O . ASN A 1 75 ? -4.734 9.786 -9.508 1.00 83.12 75 ASN A O 1
ATOM 579 N N . LEU A 1 76 ? -3.977 9.571 -11.617 1.00 86.75 76 LEU A N 1
ATOM 580 C CA . LEU A 1 76 ? -4.943 8.560 -12.024 1.00 86.75 76 LEU A CA 1
ATOM 581 C C . LEU A 1 76 ? -4.733 7.252 -11.254 1.00 86.75 76 LEU A C 1
ATOM 583 O O . LEU A 1 76 ? -5.684 6.781 -10.630 1.00 86.75 76 LEU A O 1
ATOM 587 N N . ILE A 1 77 ? -3.502 6.723 -11.203 1.00 89.56 77 ILE A N 1
ATOM 588 C CA . ILE A 1 77 ? -3.193 5.520 -10.409 1.00 89.56 77 ILE A CA 1
ATOM 589 C C . ILE A 1 77 ? -3.508 5.741 -8.929 1.00 89.56 77 ILE A C 1
ATOM 591 O O . ILE A 1 77 ? -4.106 4.876 -8.293 1.00 89.56 77 ILE A O 1
ATOM 595 N N . TYR A 1 78 ? -3.178 6.911 -8.380 1.00 88.38 78 TYR A N 1
ATOM 596 C CA . TYR A 1 78 ? -3.507 7.255 -6.996 1.00 88.38 78 TYR A CA 1
ATOM 597 C C . TYR A 1 78 ? -5.020 7.152 -6.726 1.00 88.38 78 TYR A C 1
ATOM 599 O O . TYR A 1 78 ? -5.453 6.465 -5.799 1.00 88.38 78 TYR A O 1
ATOM 607 N N . LYS A 1 79 ? -5.849 7.761 -7.585 1.00 89.75 79 LYS A N 1
ATOM 608 C CA . LYS A 1 79 ? -7.317 7.691 -7.481 1.00 89.75 79 LYS A CA 1
ATOM 609 C C . LYS A 1 79 ? -7.855 6.274 -7.671 1.00 89.75 79 LYS A C 1
ATOM 611 O O . LYS A 1 79 ? -8.739 5.854 -6.927 1.00 89.75 79 LYS A O 1
ATOM 616 N N . GLN A 1 80 ? -7.332 5.535 -8.649 1.00 92.50 80 GLN A N 1
ATOM 617 C CA . GLN A 1 80 ? -7.724 4.148 -8.903 1.00 92.50 80 GLN A CA 1
ATOM 618 C C . GLN A 1 80 ? -7.354 3.230 -7.734 1.00 92.50 80 GLN A C 1
ATOM 620 O O . GLN A 1 80 ? -8.144 2.356 -7.376 1.00 92.50 80 GLN A O 1
ATOM 625 N N . THR A 1 81 ? -6.213 3.473 -7.088 1.00 93.31 81 THR A N 1
ATOM 626 C CA . THR A 1 81 ? -5.779 2.752 -5.886 1.00 93.31 81 THR A CA 1
ATOM 627 C C . THR A 1 81 ? -6.788 2.951 -4.759 1.00 93.31 81 THR A C 1
ATOM 629 O O . THR A 1 81 ? -7.308 1.972 -4.233 1.00 93.31 81 THR A O 1
ATOM 632 N N . ILE A 1 82 ? -7.159 4.200 -4.448 1.00 92.62 82 ILE A N 1
ATOM 633 C CA . ILE A 1 82 ? -8.176 4.504 -3.424 1.00 92.62 82 ILE A CA 1
ATOM 634 C C . ILE A 1 82 ? 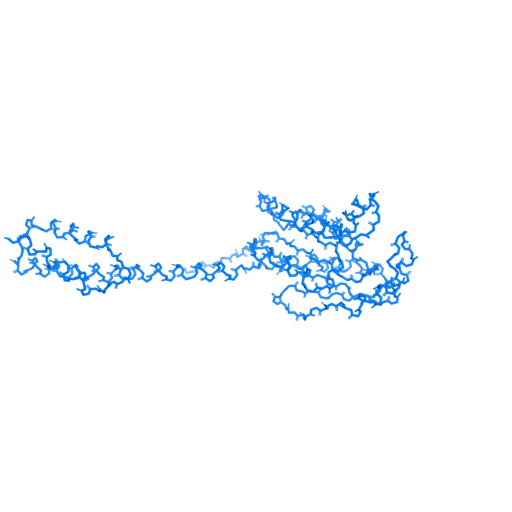-9.521 3.855 -3.762 1.00 92.62 82 ILE A C 1
ATOM 636 O O . ILE A 1 82 ? -10.167 3.261 -2.896 1.0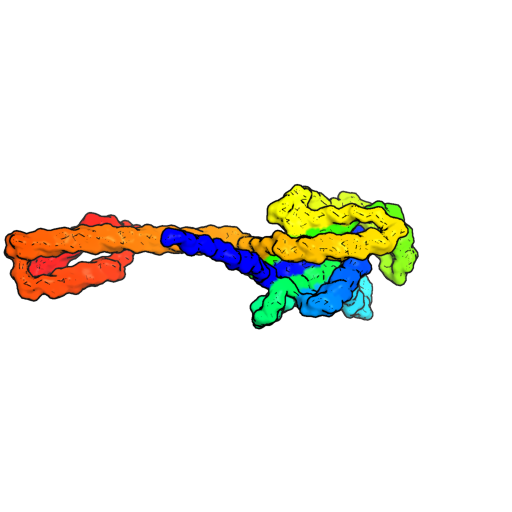0 92.62 82 ILE A O 1
ATOM 640 N N . LYS A 1 83 ? -9.956 3.946 -5.023 1.00 94.31 83 LYS A N 1
ATOM 641 C CA . LYS A 1 83 ? -11.204 3.320 -5.472 1.00 94.31 83 LYS A CA 1
ATOM 642 C C . LYS A 1 83 ? -11.179 1.804 -5.242 1.00 94.31 83 LYS A C 1
ATOM 644 O O . LYS A 1 83 ? -12.105 1.270 -4.643 1.00 94.31 83 LYS A O 1
ATOM 649 N N . THR A 1 84 ? -10.089 1.146 -5.631 1.00 95.06 84 THR A N 1
ATOM 650 C CA . THR A 1 84 ? -9.907 -0.307 -5.483 1.00 95.06 84 THR A CA 1
ATOM 651 C C . THR A 1 84 ? -9.845 -0.723 -4.017 1.00 95.06 84 THR A C 1
ATOM 653 O O . THR A 1 84 ? -10.447 -1.723 -3.647 1.00 95.06 84 THR A O 1
ATOM 656 N N . ILE A 1 85 ? -9.186 0.058 -3.152 1.00 93.25 85 ILE A N 1
ATOM 657 C CA . ILE A 1 85 ? -9.176 -0.194 -1.702 1.00 93.25 85 ILE A CA 1
ATOM 658 C C . ILE A 1 85 ? -10.606 -0.201 -1.154 1.00 93.25 85 ILE A C 1
ATOM 660 O O . ILE A 1 85 ? -10.967 -1.103 -0.400 1.00 93.25 85 ILE A O 1
ATOM 664 N N . ASN A 1 86 ? -11.427 0.781 -1.537 1.00 92.62 86 ASN A N 1
ATOM 665 C CA . ASN A 1 86 ? -12.823 0.840 -1.107 1.00 92.62 86 ASN A CA 1
ATOM 666 C C . ASN A 1 86 ? -13.631 -0.355 -1.630 1.00 92.62 86 ASN A C 1
ATOM 668 O O . ASN A 1 86 ? -14.331 -0.997 -0.852 1.00 92.62 86 ASN A O 1
ATOM 672 N N . GLU A 1 87 ? -13.489 -0.694 -2.914 1.00 92.62 87 GLU A N 1
ATOM 673 C CA . GLU A 1 87 ? -14.135 -1.868 -3.513 1.00 92.62 87 GLU A CA 1
ATOM 674 C C . GLU A 1 87 ? -13.743 -3.155 -2.765 1.00 92.62 87 GLU A C 1
ATOM 676 O O . GLU A 1 87 ? -14.611 -3.913 -2.337 1.00 92.62 87 GLU A O 1
ATOM 681 N N . PHE A 1 88 ? -12.449 -3.364 -2.509 1.00 92.50 88 PHE A N 1
ATOM 682 C CA . PHE A 1 88 ? -11.934 -4.539 -1.806 1.00 92.50 88 PHE A CA 1
ATOM 683 C C . PHE A 1 88 ? -12.391 -4.622 -0.351 1.00 92.50 88 PHE A C 1
ATOM 685 O O . PHE A 1 88 ? -12.673 -5.716 0.135 1.00 92.50 88 PHE A O 1
ATOM 692 N N . LYS A 1 89 ? -12.524 -3.487 0.338 1.00 87.06 89 LYS A N 1
ATOM 693 C CA . LYS A 1 89 ? -13.085 -3.442 1.693 1.00 87.06 89 LYS A CA 1
ATOM 694 C C . LYS A 1 89 ? -14.571 -3.793 1.746 1.00 87.06 89 LYS A C 1
ATOM 696 O O . LYS A 1 89 ? -15.025 -4.304 2.764 1.00 87.06 89 LYS A O 1
ATOM 701 N N . CYS A 1 90 ? -15.327 -3.530 0.680 1.00 86.44 90 CYS A N 1
ATOM 702 C CA . CYS A 1 90 ? -16.740 -3.906 0.593 1.00 86.44 90 CYS A CA 1
ATOM 703 C C . CYS A 1 90 ? -16.951 -5.395 0.275 1.00 86.44 90 CYS A C 1
ATOM 705 O O . CYS A 1 90 ? -18.046 -5.918 0.485 1.00 86.44 90 CYS A O 1
ATOM 707 N N . ILE A 1 91 ? -15.930 -6.090 -0.232 1.00 83.75 91 ILE A N 1
ATOM 708 C CA . ILE A 1 91 ? -16.011 -7.519 -0.533 1.00 83.75 91 ILE A CA 1
ATOM 709 C C . ILE A 1 91 ? -15.995 -8.320 0.779 1.00 83.75 91 ILE A C 1
ATOM 711 O O . ILE A 1 91 ? -14.977 -8.404 1.461 1.00 83.75 91 ILE A O 1
ATOM 715 N N . VAL A 1 92 ? -17.121 -8.976 1.078 1.00 74.50 92 VAL A N 1
ATOM 716 C CA . VAL A 1 92 ? -17.340 -9.798 2.290 1.00 74.50 92 VAL A CA 1
ATOM 717 C C . VAL A 1 92 ? -16.594 -11.146 2.243 1.00 74.50 92 VAL A C 1
ATOM 719 O O . VAL A 1 92 ? -16.500 -11.845 3.246 1.00 74.50 92 VAL A O 1
ATOM 722 N N . LYS A 1 93 ? -16.046 -11.529 1.082 1.00 77.62 93 LYS A N 1
ATOM 723 C CA . LYS A 1 93 ? -15.250 -12.755 0.913 1.00 77.62 93 LYS A CA 1
ATOM 724 C C . LYS A 1 93 ? -14.014 -12.709 1.820 1.00 77.62 93 LYS A C 1
ATOM 726 O O . LYS A 1 93 ? -13.265 -11.728 1.782 1.00 77.62 93 LYS A O 1
ATOM 731 N N . SER A 1 94 ? -13.802 -13.781 2.580 1.00 77.81 94 SER A N 1
ATOM 732 C CA . SER A 1 94 ? -12.608 -13.986 3.400 1.00 77.81 94 SER A CA 1
ATOM 733 C C . SER A 1 94 ? -11.355 -14.143 2.535 1.00 77.81 94 SER A C 1
ATOM 735 O O . SER A 1 94 ? -11.429 -14.557 1.374 1.00 77.81 94 SER A O 1
ATOM 737 N N . GLY A 1 95 ? -10.200 -13.828 3.100 1.00 83.19 95 GLY A N 1
ATOM 738 C CA . GLY A 1 95 ? -8.898 -13.835 2.448 1.00 83.19 95 GLY A CA 1
ATOM 739 C C . GLY A 1 95 ? -8.342 -12.442 2.146 1.00 83.19 95 GLY A C 1
ATOM 740 O O . GLY A 1 95 ? -9.058 -11.431 2.069 1.00 83.19 95 GLY A O 1
ATOM 741 N N . TRP A 1 96 ? -7.026 -12.422 1.938 1.00 87.00 96 TRP A N 1
ATOM 742 C CA . TRP A 1 96 ? -6.277 -11.242 1.531 1.00 87.00 96 TRP A CA 1
ATOM 743 C C . TRP A 1 96 ? -6.684 -10.759 0.139 1.00 87.00 96 TRP A C 1
ATOM 745 O O . TRP A 1 96 ? -7.010 -11.543 -0.751 1.00 87.00 96 TRP A O 1
ATOM 755 N N . LYS A 1 97 ? -6.657 -9.441 -0.047 1.00 92.62 97 LYS A N 1
ATOM 756 C CA . LYS A 1 97 ? -6.934 -8.776 -1.322 1.00 92.62 97 LYS A CA 1
ATOM 757 C C . LYS A 1 97 ? -5.744 -7.892 -1.647 1.00 92.62 97 LYS A C 1
ATOM 759 O O . LYS A 1 97 ? -5.381 -7.020 -0.854 1.00 92.62 97 LYS A O 1
ATOM 764 N N . ILE A 1 98 ? -5.107 -8.150 -2.778 1.00 94.19 98 ILE A N 1
ATOM 765 C CA . ILE A 1 98 ? -3.783 -7.622 -3.088 1.00 94.19 98 ILE A CA 1
ATOM 766 C C . ILE A 1 98 ? -3.907 -6.542 -4.156 1.00 94.19 98 ILE A C 1
ATOM 768 O O . ILE A 1 98 ? -4.491 -6.755 -5.215 1.00 94.19 98 ILE A O 1
ATOM 772 N N . ILE A 1 99 ? -3.342 -5.371 -3.892 1.00 95.94 99 ILE A N 1
ATOM 773 C CA . ILE A 1 99 ? -3.186 -4.313 -4.889 1.00 95.94 99 ILE A CA 1
ATOM 774 C C . ILE A 1 99 ? -1.693 -4.178 -5.153 1.00 95.94 99 ILE A C 1
ATOM 776 O O . ILE A 1 99 ? -0.941 -3.874 -4.233 1.00 95.94 99 ILE A O 1
ATOM 780 N N . ILE A 1 100 ? -1.257 -4.413 -6.386 1.00 95.88 100 ILE A N 1
ATOM 781 C CA . ILE A 1 100 ? 0.145 -4.324 -6.794 1.00 95.88 100 ILE A CA 1
ATOM 782 C C . ILE A 1 100 ? 0.336 -3.040 -7.595 1.00 95.88 100 ILE A C 1
ATOM 784 O O . ILE A 1 100 ? -0.371 -2.802 -8.573 1.00 95.88 100 ILE A O 1
ATOM 788 N N . LEU A 1 101 ? 1.311 -2.231 -7.197 1.00 95.19 101 LEU A N 1
ATOM 789 C CA . LEU A 1 101 ? 1.768 -1.063 -7.938 1.00 95.19 101 LEU A CA 1
ATOM 790 C C . LEU A 1 101 ? 3.131 -1.377 -8.565 1.00 95.19 101 LEU A C 1
ATOM 792 O O . LEU A 1 101 ? 4.082 -1.690 -7.844 1.00 95.19 101 LEU A O 1
ATOM 796 N N . ASP A 1 102 ? 3.218 -1.280 -9.890 1.00 93.31 102 ASP A N 1
ATOM 797 C CA . ASP A 1 102 ? 4.444 -1.455 -10.676 1.00 93.31 102 ASP A CA 1
ATOM 798 C C . ASP A 1 102 ? 4.935 -0.099 -11.195 1.00 93.31 102 ASP A C 1
ATOM 800 O O . ASP A 1 102 ? 4.399 0.443 -12.164 1.00 93.31 102 ASP A O 1
ATOM 804 N N . ASP A 1 103 ? 5.948 0.448 -10.521 1.00 89.38 103 ASP A N 1
ATOM 805 C CA . ASP A 1 103 ? 6.657 1.673 -10.901 1.00 89.38 103 ASP A CA 1
ATOM 806 C C . ASP A 1 103 ? 8.140 1.536 -10.516 1.00 89.38 103 ASP A C 1
ATOM 808 O O . ASP A 1 103 ? 8.569 0.595 -9.855 1.00 89.38 103 ASP A O 1
ATOM 812 N N . ASN A 1 104 ? 8.989 2.480 -10.897 1.00 85.50 104 ASN A N 1
ATOM 813 C CA . ASN A 1 104 ? 10.375 2.504 -10.435 1.00 85.50 104 ASN A CA 1
ATOM 814 C C . ASN A 1 104 ? 10.502 2.757 -8.915 1.00 85.50 104 ASN A C 1
ATOM 816 O O . ASN A 1 104 ? 11.458 2.271 -8.309 1.00 85.50 104 ASN A O 1
ATOM 820 N N . PHE A 1 105 ? 9.567 3.498 -8.305 1.00 86.94 105 PHE A N 1
ATOM 821 C CA . PHE A 1 105 ? 9.549 3.911 -6.897 1.00 86.94 105 PHE A CA 1
ATOM 822 C C . PHE A 1 105 ? 10.910 4.353 -6.333 1.00 86.94 105 PHE A C 1
ATOM 824 O O . PHE A 1 105 ? 11.244 4.050 -5.185 1.00 86.94 105 PHE A O 1
ATOM 831 N N . TYR A 1 106 ? 11.714 5.071 -7.123 1.00 82.25 106 TYR A N 1
ATOM 832 C CA . TYR A 1 106 ? 13.103 5.363 -6.749 1.00 82.25 106 TYR A CA 1
ATOM 833 C C . TYR A 1 106 ? 13.248 6.468 -5.694 1.00 82.25 106 TYR A C 1
ATOM 835 O O . TYR A 1 106 ? 14.200 6.425 -4.918 1.00 82.25 106 TYR A O 1
ATOM 843 N N . TYR A 1 107 ? 12.303 7.410 -5.597 1.00 78.50 107 TYR A N 1
ATOM 844 C CA . TYR A 1 107 ? 12.271 8.395 -4.509 1.00 78.50 107 TYR A CA 1
ATOM 845 C C . TYR A 1 107 ? 11.389 7.931 -3.347 1.00 78.50 107 TYR A C 1
ATOM 847 O O . TYR A 1 107 ? 10.285 7.420 -3.551 1.00 78.50 107 TYR A O 1
ATOM 855 N N . LYS A 1 108 ? 11.809 8.201 -2.105 1.00 78.06 108 LYS A N 1
ATOM 856 C CA . LYS A 1 108 ? 10.992 7.950 -0.905 1.00 78.06 108 LYS A CA 1
ATOM 857 C C . LYS A 1 108 ? 9.669 8.702 -0.936 1.00 78.06 108 LYS A C 1
ATOM 859 O O . LYS A 1 108 ? 8.667 8.150 -0.498 1.00 78.06 108 LYS A O 1
ATOM 864 N N . SER A 1 109 ? 9.646 9.922 -1.472 1.00 74.38 109 SER A N 1
ATOM 865 C CA . SER A 1 109 ? 8.423 10.726 -1.588 1.00 74.38 109 SER A CA 1
ATOM 866 C C . SER A 1 109 ? 7.343 10.038 -2.427 1.00 74.38 109 SER A C 1
ATOM 868 O O . SER A 1 109 ? 6.174 10.101 -2.065 1.00 74.38 109 SER A O 1
ATOM 870 N N . MET A 1 110 ? 7.729 9.310 -3.483 1.00 80.94 110 MET A N 1
ATOM 871 C CA . MET A 1 110 ? 6.792 8.536 -4.308 1.00 80.94 110 MET A CA 1
ATOM 872 C C . MET A 1 110 ? 6.130 7.412 -3.515 1.00 80.94 110 MET A C 1
ATOM 874 O O . MET A 1 110 ? 4.941 7.166 -3.672 1.00 80.94 110 MET A O 1
ATOM 878 N N . ARG A 1 111 ? 6.899 6.735 -2.655 1.00 85.75 111 ARG A N 1
ATOM 879 C CA . ARG A 1 111 ? 6.399 5.641 -1.809 1.00 85.75 111 ARG A CA 1
ATOM 880 C C . ARG A 1 111 ? 5.574 6.173 -0.640 1.00 85.75 111 ARG A C 1
ATOM 882 O O . ARG A 1 111 ? 4.568 5.579 -0.270 1.00 85.75 111 ARG A O 1
ATOM 889 N N . HIS A 1 112 ? 5.978 7.314 -0.082 1.00 83.38 112 HIS A N 1
ATOM 890 C CA . HIS A 1 112 ? 5.334 7.927 1.074 1.00 83.38 112 HIS A CA 1
ATOM 891 C C . HIS A 1 112 ? 3.861 8.275 0.819 1.00 83.38 112 HIS A C 1
ATOM 893 O O . HIS A 1 112 ? 3.038 8.046 1.699 1.00 83.38 112 HIS A O 1
ATOM 899 N N . GLU A 1 113 ? 3.506 8.753 -0.379 1.00 85.75 113 GLU A N 1
ATOM 900 C CA . GLU A 1 113 ? 2.104 9.023 -0.750 1.00 85.75 113 GLU A CA 1
ATOM 901 C C . GLU A 1 113 ? 1.211 7.776 -0.602 1.00 85.75 113 GLU A C 1
ATOM 903 O O . GLU A 1 113 ? 0.084 7.865 -0.118 1.00 85.75 113 GLU A O 1
ATOM 908 N N . PHE A 1 114 ? 1.725 6.594 -0.948 1.00 90.50 114 PHE A N 1
ATOM 909 C CA . PHE A 1 114 ? 0.999 5.327 -0.814 1.00 90.50 114 PHE A CA 1
ATOM 910 C C . PHE A 1 114 ? 1.011 4.776 0.610 1.00 90.50 114 PHE A C 1
ATOM 912 O O . PHE A 1 114 ? 0.019 4.200 1.055 1.00 90.50 114 PHE A O 1
ATOM 919 N N . VAL A 1 115 ? 2.095 4.997 1.357 1.00 87.44 115 VAL A N 1
ATOM 920 C CA . VAL A 1 115 ? 2.142 4.686 2.794 1.00 87.44 115 VAL A CA 1
ATOM 921 C C . VAL A 1 115 ? 1.088 5.496 3.556 1.00 87.44 115 VAL A C 1
ATOM 923 O O . VAL A 1 115 ? 0.408 4.943 4.417 1.00 87.44 115 VAL A O 1
ATOM 926 N N . GLN A 1 116 ? 0.892 6.770 3.202 1.00 85.31 116 GLN A N 1
ATOM 927 C CA . GLN A 1 116 ? -0.156 7.614 3.786 1.00 85.31 116 GLN A CA 1
ATOM 928 C C . GLN A 1 116 ? -1.558 7.071 3.503 1.00 85.31 116 GLN A C 1
ATOM 930 O O . GLN A 1 116 ? -2.356 6.973 4.431 1.00 85.31 116 GLN A O 1
ATOM 935 N N . ILE A 1 117 ? -1.836 6.634 2.267 1.00 89.06 117 ILE A N 1
ATOM 936 C CA . ILE A 1 117 ? -3.099 5.945 1.949 1.00 89.06 117 ILE A CA 1
ATOM 937 C C . ILE A 1 117 ? -3.260 4.705 2.839 1.00 89.06 117 ILE A C 1
ATOM 939 O O . ILE A 1 117 ? -4.335 4.454 3.377 1.00 89.06 117 ILE A O 1
ATOM 943 N N . CYS A 1 118 ? -2.196 3.924 3.034 1.00 89.69 118 CYS A N 1
ATOM 944 C CA . CYS A 1 118 ? -2.283 2.721 3.857 1.00 89.69 118 CYS A CA 1
ATOM 945 C C . CYS A 1 118 ? -2.610 3.027 5.324 1.00 89.69 118 CYS A C 1
ATOM 947 O O . CYS A 1 118 ? -3.384 2.292 5.934 1.00 89.69 118 CYS A O 1
ATOM 949 N N . GLN A 1 119 ? -2.071 4.121 5.868 1.00 85.88 119 GLN A N 1
ATOM 950 C CA . GLN A 1 119 ? -2.395 4.613 7.211 1.00 85.88 119 GLN A CA 1
ATOM 951 C C . GLN A 1 119 ? -3.851 5.081 7.298 1.00 85.88 119 GLN A C 1
ATOM 953 O O . GLN A 1 119 ? -4.595 4.599 8.151 1.00 85.88 119 GLN A O 1
ATOM 958 N N . GLU A 1 120 ? -4.276 5.955 6.380 1.00 86.94 120 GLU A N 1
ATOM 959 C CA . GLU A 1 120 ? -5.635 6.513 6.327 1.00 86.94 120 GLU A CA 1
ATOM 960 C C . GLU A 1 120 ? -6.695 5.408 6.247 1.00 86.94 120 GLU A C 1
ATOM 962 O O . GLU A 1 120 ? -7.690 5.414 6.973 1.00 86.94 120 GLU A O 1
ATOM 967 N N . PHE A 1 121 ? -6.455 4.406 5.401 1.00 87.50 121 PHE A N 1
ATOM 968 C CA . PHE A 1 121 ? -7.364 3.281 5.235 1.00 87.50 121 PHE A CA 1
ATOM 969 C C . PHE A 1 121 ? -7.095 2.145 6.227 1.00 87.50 121 PHE A C 1
ATOM 971 O O . PHE A 1 121 ? -7.835 1.166 6.206 1.00 87.50 121 PHE A O 1
ATOM 978 N N . THR A 1 122 ? -6.103 2.237 7.112 1.00 87.81 122 THR A N 1
ATOM 979 C CA . THR A 1 122 ? -5.741 1.149 8.037 1.00 87.81 122 THR A CA 1
ATOM 980 C C . THR A 1 122 ? -5.600 -0.197 7.318 1.00 87.81 122 THR A C 1
ATOM 982 O O . THR A 1 122 ? -6.253 -1.184 7.656 1.00 87.81 122 THR A O 1
ATOM 985 N N . ILE A 1 123 ? -4.799 -0.219 6.254 1.00 89.56 123 ILE A N 1
ATOM 986 C CA . ILE A 1 123 ? -4.498 -1.420 5.467 1.00 89.56 123 ILE A CA 1
ATOM 987 C C . ILE A 1 123 ? -3.015 -1.760 5.573 1.00 89.56 123 ILE A C 1
ATOM 989 O O . ILE A 1 123 ? -2.187 -0.925 5.956 1.00 89.56 123 ILE A O 1
ATOM 993 N N . ALA A 1 124 ? -2.674 -3.013 5.282 1.00 89.88 124 ALA A N 1
ATOM 994 C CA . ALA A 1 124 ? -1.285 -3.433 5.281 1.00 89.88 124 ALA A CA 1
ATOM 995 C C . ALA A 1 124 ? -0.599 -2.956 4.001 1.00 89.88 124 ALA A C 1
ATOM 997 O O . ALA A 1 124 ? -1.233 -2.717 2.971 1.00 89.88 124 ALA A O 1
ATOM 998 N N . HIS A 1 125 ? 0.719 -2.837 4.064 1.00 90.56 125 HIS A N 1
ATOM 999 C CA . HIS A 1 125 ? 1.519 -2.529 2.892 1.00 90.56 125 HIS A CA 1
ATOM 1000 C C . HIS A 1 125 ? 2.819 -3.317 2.920 1.00 90.56 125 HIS A C 1
ATOM 1002 O O . HIS A 1 125 ? 3.294 -3.669 4.002 1.00 90.56 125 HIS A O 1
ATOM 1008 N N . ILE A 1 126 ? 3.376 -3.575 1.741 1.00 90.12 126 ILE A N 1
ATOM 1009 C CA . ILE A 1 126 ? 4.679 -4.210 1.551 1.00 90.12 126 ILE A CA 1
ATOM 1010 C C . ILE A 1 126 ? 5.416 -3.434 0.462 1.00 90.12 126 ILE A C 1
ATOM 1012 O O . ILE A 1 126 ? 4.872 -3.185 -0.613 1.00 90.12 126 ILE A O 1
ATOM 1016 N N . GLN A 1 127 ? 6.661 -3.048 0.727 1.00 89.31 127 GLN A N 1
ATOM 1017 C CA . GLN A 1 127 ? 7.536 -2.440 -0.278 1.00 89.31 127 GLN A CA 1
ATOM 1018 C C . GLN A 1 127 ? 8.582 -3.459 -0.705 1.00 89.31 127 GLN A C 1
ATOM 1020 O O . GLN A 1 127 ? 9.354 -3.921 0.127 1.00 89.31 127 GLN A O 1
ATOM 1025 N N . ILE A 1 128 ? 8.628 -3.780 -1.991 1.00 88.06 128 ILE A N 1
ATOM 1026 C CA . ILE A 1 128 ? 9.575 -4.716 -2.585 1.00 88.06 128 ILE A CA 1
ATOM 1027 C C . ILE A 1 128 ? 10.495 -3.926 -3.499 1.00 88.06 128 ILE A C 1
ATOM 1029 O O . ILE A 1 128 ? 10.067 -3.428 -4.537 1.00 88.06 128 ILE A O 1
ATOM 1033 N N . ILE A 1 129 ? 11.766 -3.809 -3.123 1.00 87.62 129 ILE A N 1
ATOM 1034 C CA . ILE A 1 129 ? 12.760 -3.123 -3.948 1.00 87.62 129 ILE A CA 1
ATOM 1035 C C . ILE A 1 129 ? 13.680 -4.151 -4.592 1.00 87.62 129 ILE A C 1
ATOM 1037 O O . ILE A 1 129 ? 14.451 -4.826 -3.912 1.00 87.62 129 ILE A O 1
ATOM 1041 N N . LEU A 1 130 ? 13.577 -4.234 -5.915 1.00 86.81 130 LEU A N 1
ATOM 1042 C CA . LEU A 1 130 ? 14.349 -5.087 -6.799 1.00 86.81 130 LEU A CA 1
ATOM 1043 C C . LEU A 1 130 ? 15.699 -4.445 -7.105 1.00 86.81 130 LEU A C 1
ATOM 1045 O O . LEU A 1 130 ? 15.778 -3.472 -7.863 1.00 86.81 130 LEU A O 1
ATOM 1049 N N . LYS A 1 131 ? 16.761 -5.012 -6.532 1.00 85.25 131 LYS A N 1
ATOM 1050 C CA . LYS A 1 131 ? 18.136 -4.601 -6.813 1.00 85.25 131 LYS A CA 1
ATOM 1051 C C . LYS A 1 131 ? 18.744 -5.529 -7.858 1.00 85.25 131 LYS A C 1
ATOM 1053 O O . LYS A 1 131 ? 18.757 -6.741 -7.686 1.00 85.25 131 LYS A O 1
ATOM 1058 N N . CYS A 1 132 ? 19.242 -4.919 -8.924 1.00 85.88 132 CYS A N 1
ATOM 1059 C CA . CYS A 1 132 ? 19.821 -5.561 -10.096 1.00 85.88 132 CYS A CA 1
ATOM 1060 C C . CYS A 1 132 ? 21.106 -4.814 -10.458 1.00 85.88 132 CYS A C 1
ATOM 1062 O O . CYS A 1 132 ? 21.193 -3.601 -10.240 1.00 85.88 132 CYS A O 1
ATOM 1064 N N . ASN A 1 133 ? 22.085 -5.512 -11.035 1.00 89.19 133 ASN A N 1
ATOM 1065 C CA . ASN A 1 133 ? 23.275 -4.863 -11.573 1.00 89.19 133 ASN A CA 1
ATOM 1066 C C . ASN A 1 133 ? 22.879 -3.815 -12.635 1.00 89.19 133 ASN A C 1
ATOM 1068 O O . ASN A 1 133 ? 22.010 -4.060 -13.477 1.00 89.19 133 ASN A O 1
ATOM 1072 N N . VAL A 1 134 ? 23.489 -2.628 -12.564 1.00 91.81 134 VAL A N 1
ATOM 1073 C CA . VAL A 1 134 ? 23.190 -1.514 -13.473 1.00 91.81 134 VAL A CA 1
ATOM 1074 C C . VAL A 1 134 ? 23.545 -1.848 -14.923 1.00 91.81 134 VAL A C 1
ATOM 1076 O O . VAL A 1 134 ? 22.764 -1.522 -15.811 1.00 91.81 134 VAL A O 1
ATOM 1079 N N . GLU A 1 135 ? 24.650 -2.559 -15.162 1.00 92.44 135 GLU A N 1
ATOM 1080 C CA . GLU A 1 135 ? 25.061 -2.981 -16.507 1.00 92.44 135 GLU A CA 1
ATOM 1081 C C . GLU A 1 135 ? 24.038 -3.950 -17.095 1.00 92.44 135 GLU A C 1
ATOM 1083 O O . GLU A 1 135 ? 23.586 -3.769 -18.222 1.00 92.44 135 GLU A O 1
ATOM 1088 N N . THR A 1 136 ? 23.545 -4.898 -16.297 1.00 90.81 136 THR A N 1
ATOM 1089 C CA . THR A 1 136 ? 22.498 -5.809 -16.766 1.00 90.81 136 THR A CA 1
ATOM 1090 C C . THR A 1 136 ? 21.180 -5.087 -17.051 1.00 90.81 136 THR A C 1
ATOM 1092 O O . THR A 1 136 ? 20.483 -5.434 -18.007 1.00 90.81 136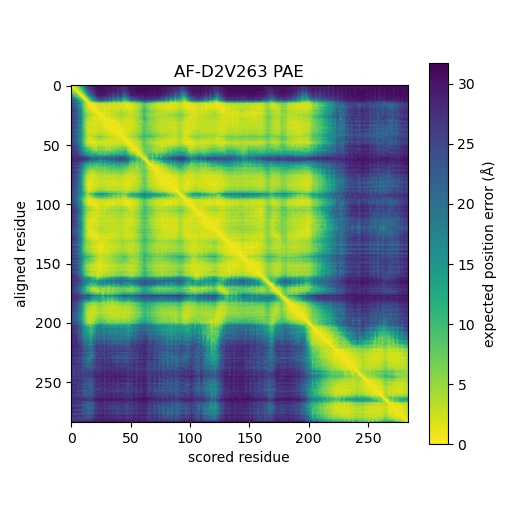 THR A O 1
ATOM 1095 N N . CYS A 1 137 ? 20.826 -4.055 -16.272 1.00 91.38 137 CYS A N 1
ATOM 1096 C CA . CYS A 1 137 ? 19.678 -3.201 -16.598 1.00 91.38 137 CYS A CA 1
ATOM 1097 C C . CYS A 1 137 ? 19.867 -2.523 -17.961 1.00 91.38 137 CYS A C 1
ATOM 1099 O O . CYS A 1 137 ? 18.940 -2.526 -18.765 1.00 91.38 137 CYS A O 1
ATOM 1101 N N . ILE A 1 138 ? 21.056 -1.979 -18.235 1.00 93.94 138 ILE A N 1
ATOM 1102 C CA . ILE A 1 138 ? 21.384 -1.305 -19.501 1.00 93.94 138 ILE A CA 1
ATOM 1103 C C . ILE A 1 138 ? 21.289 -2.286 -20.677 1.00 93.94 138 ILE A C 1
ATOM 1105 O O . ILE A 1 138 ? 20.604 -2.006 -21.662 1.00 93.94 138 ILE A O 1
ATOM 1109 N N . GLU A 1 139 ? 21.894 -3.470 -20.557 1.00 92.56 139 GLU A N 1
ATOM 1110 C CA . GLU A 1 139 ? 21.853 -4.510 -21.593 1.00 92.56 139 GLU A CA 1
ATOM 1111 C C . GLU A 1 139 ? 20.430 -4.985 -21.910 1.00 92.56 139 GLU A C 1
ATOM 1113 O O . GLU A 1 139 ? 20.108 -5.315 -23.056 1.00 92.56 139 GLU A O 1
ATOM 1118 N N . ARG A 1 140 ? 19.564 -5.051 -20.894 1.00 90.75 140 ARG A N 1
ATOM 1119 C CA . ARG A 1 140 ? 18.153 -5.422 -21.058 1.00 90.75 140 ARG A CA 1
ATOM 1120 C C . ARG A 1 140 ? 17.328 -4.292 -21.642 1.00 90.75 140 ARG A C 1
ATOM 1122 O O . ARG A 1 140 ? 16.483 -4.553 -22.494 1.00 90.75 140 ARG A O 1
ATOM 1129 N N . ASP A 1 141 ? 17.561 -3.062 -21.201 1.00 92.88 141 ASP A N 1
ATOM 1130 C CA . ASP A 1 141 ? 16.849 -1.887 -21.694 1.00 92.88 141 ASP A CA 1
ATOM 1131 C C . ASP A 1 141 ? 17.103 -1.668 -23.187 1.00 92.88 141 ASP A C 1
ATOM 1133 O O . ASP A 1 141 ? 16.158 -1.432 -23.935 1.00 92.88 141 ASP A O 1
ATOM 1137 N N . ALA A 1 142 ? 18.337 -1.905 -23.645 1.00 92.50 142 ALA A N 1
ATOM 1138 C CA . ALA A 1 142 ? 18.707 -1.862 -25.060 1.00 92.50 142 ALA A CA 1
ATOM 1139 C C . ALA A 1 142 ? 17.914 -2.846 -25.946 1.00 92.50 142 ALA A C 1
ATOM 1141 O O . ALA A 1 142 ? 17.815 -2.642 -27.154 1.00 92.50 142 ALA A O 1
ATOM 1142 N N . LYS A 1 143 ? 17.341 -3.910 -25.364 1.00 91.50 143 LYS A N 1
ATOM 1143 C CA . LYS A 1 143 ? 16.520 -4.912 -26.070 1.00 91.50 143 LYS A CA 1
ATOM 1144 C C . LYS A 1 143 ? 15.019 -4.596 -26.029 1.00 91.50 143 LYS A C 1
ATOM 1146 O O . LYS A 1 143 ? 14.232 -5.346 -26.606 1.00 91.50 143 LYS A O 1
ATOM 1151 N N . ARG A 1 144 ? 14.590 -3.539 -25.327 1.00 86.75 144 ARG A N 1
ATOM 1152 C CA . ARG A 1 144 ? 13.172 -3.151 -25.231 1.00 86.75 144 ARG A CA 1
ATOM 1153 C C . ARG A 1 144 ? 12.716 -2.454 -26.510 1.00 86.75 144 ARG A C 1
ATOM 1155 O O . ARG A 1 144 ? 13.499 -1.812 -27.198 1.00 86.75 144 ARG A O 1
ATOM 1162 N N . SER A 1 145 ? 11.416 -2.532 -26.786 1.00 85.00 145 SER A N 1
ATOM 1163 C CA . SER A 1 145 ? 10.782 -1.791 -27.885 1.00 85.00 145 SER A CA 1
ATOM 1164 C C . SER A 1 145 ? 10.932 -0.274 -27.736 1.00 85.00 145 SER A C 1
ATOM 1166 O O . SER A 1 145 ? 11.071 0.431 -28.731 1.00 85.00 145 SER A O 1
ATOM 1168 N N . GLN A 1 146 ? 10.915 0.219 -26.496 1.00 82.81 146 GLN A N 1
ATOM 1169 C CA . GLN A 1 146 ? 11.135 1.619 -26.143 1.00 82.81 146 GLN A CA 1
ATOM 1170 C C . GLN A 1 146 ? 12.151 1.697 -24.991 1.00 82.81 146 GLN A C 1
ATOM 1172 O O . GLN A 1 146 ? 11.760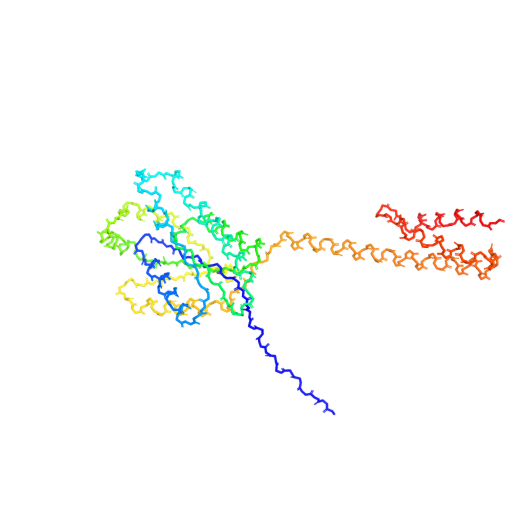 1.613 -23.823 1.00 82.81 146 GLN A O 1
ATOM 1177 N N . PRO A 1 147 ? 13.457 1.781 -25.303 1.00 87.25 147 PRO A N 1
ATOM 1178 C CA . PRO A 1 147 ? 14.504 1.944 -24.302 1.00 87.25 147 PRO A CA 1
ATOM 1179 C C . PRO A 1 147 ? 14.393 3.296 -23.596 1.00 87.25 147 PRO A C 1
ATOM 1181 O O . PRO A 1 147 ? 14.066 4.312 -24.211 1.00 87.25 147 PRO A O 1
ATOM 1184 N N . VAL A 1 148 ? 14.722 3.313 -22.308 1.00 85.94 148 VAL A N 1
ATOM 1185 C CA . VAL A 1 148 ? 14.842 4.544 -21.518 1.00 85.94 148 VAL A CA 1
ATOM 1186 C C . VAL A 1 148 ? 16.221 5.183 -21.736 1.00 85.94 148 VAL A C 1
ATOM 1188 O O . VAL A 1 148 ? 16.351 6.403 -21.695 1.00 85.94 148 VAL A O 1
ATOM 1191 N N . GLY A 1 149 ? 17.242 4.374 -22.028 1.00 91.31 149 GLY A N 1
ATOM 1192 C CA . GLY A 1 149 ? 18.593 4.829 -22.352 1.00 91.31 149 GLY A CA 1
ATOM 1193 C C . GLY A 1 149 ? 19.565 4.760 -21.172 1.00 91.31 149 GLY A C 1
ATOM 1194 O O . GLY A 1 149 ? 19.205 4.959 -20.008 1.00 91.31 149 GLY A O 1
ATOM 1195 N N . GLU A 1 150 ? 20.831 4.489 -21.495 1.00 95.44 150 GLU A N 1
ATOM 1196 C CA . GLU A 1 150 ? 21.901 4.234 -20.525 1.00 95.44 150 GLU A CA 1
ATOM 1197 C C . GLU A 1 150 ? 22.091 5.382 -19.524 1.00 95.44 150 GLU A C 1
ATOM 1199 O O . GLU A 1 150 ? 22.093 5.149 -18.313 1.00 95.44 150 GLU A O 1
ATOM 1204 N N . ASP A 1 151 ? 22.188 6.622 -20.011 1.00 92.31 151 ASP A N 1
ATOM 1205 C CA . ASP A 1 151 ? 22.399 7.801 -19.162 1.00 92.31 151 ASP A CA 1
ATOM 1206 C C . ASP A 1 151 ? 21.297 7.955 -18.109 1.00 92.31 151 ASP A C 1
ATOM 1208 O O . ASP A 1 151 ? 21.563 8.300 -16.952 1.00 92.31 151 ASP A O 1
ATOM 1212 N N . ILE A 1 152 ? 20.049 7.654 -18.485 1.00 87.50 152 ILE A N 1
ATOM 1213 C CA . ILE A 1 152 ? 18.910 7.721 -17.570 1.00 87.50 152 ILE A CA 1
ATOM 1214 C C . ILE A 1 152 ? 19.016 6.616 -16.522 1.00 87.50 152 ILE A C 1
ATOM 1216 O O . ILE A 1 152 ? 18.865 6.904 -15.336 1.00 87.50 152 ILE A O 1
ATOM 1220 N N . ILE A 1 153 ? 19.332 5.380 -16.916 1.00 92.00 153 ILE A N 1
ATOM 1221 C CA . ILE A 1 153 ? 19.484 4.255 -15.979 1.00 92.00 153 ILE A CA 1
ATOM 1222 C C . ILE A 1 153 ? 20.604 4.528 -14.972 1.00 92.00 153 ILE A C 1
ATOM 1224 O O . ILE A 1 153 ? 20.395 4.375 -13.765 1.00 92.00 153 ILE A O 1
ATOM 1228 N N . ARG A 1 154 ? 21.772 4.992 -15.437 1.00 92.88 154 ARG A N 1
ATOM 1229 C CA . ARG A 1 154 ? 22.897 5.350 -14.560 1.00 92.88 154 ARG A CA 1
ATOM 1230 C C . ARG A 1 154 ? 22.520 6.485 -13.608 1.00 92.88 154 ARG A C 1
ATOM 1232 O O . ARG A 1 154 ? 22.771 6.388 -12.406 1.00 92.88 154 ARG A O 1
ATOM 1239 N N . SER A 1 155 ? 21.857 7.524 -14.117 1.00 86.81 155 SER A N 1
ATOM 1240 C CA . SER A 1 155 ? 21.369 8.651 -13.311 1.00 86.81 155 SER A CA 1
ATOM 1241 C C . SER A 1 155 ? 20.343 8.211 -12.260 1.00 86.81 155 SER A C 1
ATOM 1243 O O . SER A 1 155 ? 20.431 8.615 -11.098 1.00 86.81 155 SER A O 1
ATOM 1245 N N . MET A 1 156 ? 19.406 7.333 -12.628 1.00 86.00 156 MET A N 1
ATOM 1246 C CA . MET A 1 156 ? 18.424 6.760 -11.707 1.00 86.00 156 MET A CA 1
ATOM 1247 C C . MET A 1 156 ? 19.086 5.902 -10.632 1.00 86.00 156 MET A C 1
ATOM 1249 O O . MET A 1 156 ? 18.701 6.015 -9.474 1.00 86.00 156 MET A O 1
ATOM 1253 N N . ASN A 1 157 ? 20.100 5.104 -10.976 1.00 90.44 157 ASN A N 1
ATOM 1254 C CA . ASN A 1 157 ? 20.837 4.286 -10.011 1.00 90.44 157 ASN A CA 1
ATOM 1255 C C . ASN A 1 157 ? 21.528 5.127 -8.934 1.00 90.44 157 ASN A C 1
ATOM 1257 O O . ASN A 1 157 ? 21.432 4.804 -7.753 1.00 90.44 157 ASN A O 1
ATOM 1261 N N . ILE A 1 158 ? 22.154 6.241 -9.322 1.00 87.19 158 ILE A N 1
ATOM 1262 C CA . ILE A 1 158 ? 22.794 7.167 -8.374 1.00 87.19 158 ILE A CA 1
ATOM 1263 C C . ILE A 1 158 ? 21.760 7.813 -7.440 1.00 87.19 158 ILE A C 1
ATOM 1265 O O . ILE A 1 158 ? 22.035 8.030 -6.262 1.00 87.19 158 ILE A O 1
ATOM 1269 N N . ARG A 1 159 ? 20.570 8.133 -7.959 1.00 84.69 159 ARG A N 1
ATOM 1270 C CA . ARG A 1 159 ? 19.500 8.811 -7.209 1.00 84.69 159 ARG A CA 1
ATOM 1271 C C . ARG A 1 159 ? 18.591 7.861 -6.435 1.00 84.69 159 ARG A C 1
ATOM 1273 O O . ARG A 1 159 ? 17.721 8.343 -5.715 1.00 84.69 159 ARG A O 1
ATOM 1280 N N . PHE A 1 160 ? 18.725 6.549 -6.616 1.00 83.12 160 PHE A N 1
ATOM 1281 C CA . PHE A 1 160 ? 17.788 5.593 -6.047 1.00 83.12 160 PHE A CA 1
ATOM 1282 C C . PHE A 1 160 ? 17.898 5.585 -4.520 1.00 83.12 160 PHE A C 1
ATOM 1284 O O . PHE A 1 160 ? 18.922 5.228 -3.938 1.00 83.12 160 PHE A O 1
ATOM 1291 N N . GLU A 1 161 ? 16.808 5.942 -3.849 1.00 81.06 161 GLU A N 1
ATOM 1292 C CA . GLU A 1 161 ? 16.745 6.001 -2.397 1.00 81.06 161 GLU A CA 1
ATOM 1293 C C . GLU A 1 161 ? 16.303 4.652 -1.831 1.00 81.06 161 GLU A C 1
ATOM 1295 O O . GLU A 1 161 ? 15.151 4.472 -1.402 1.00 81.06 161 GLU A O 1
ATOM 1300 N N . TYR A 1 162 ? 17.242 3.704 -1.801 1.00 73.25 162 TYR A N 1
ATOM 1301 C CA . TYR A 1 162 ? 17.102 2.477 -1.025 1.00 73.25 162 TYR A CA 1
ATOM 1302 C C . TYR A 1 162 ? 16.880 2.900 0.436 1.00 73.25 162 TYR A C 1
ATOM 1304 O O . TYR A 1 162 ? 17.694 3.611 1.031 1.00 73.25 162 TYR A O 1
ATOM 1312 N N . GLY A 1 163 ? 15.705 2.604 0.991 1.00 64.50 163 GLY A N 1
ATOM 1313 C CA . GLY A 1 163 ? 15.425 2.921 2.390 1.00 64.50 163 GLY A CA 1
ATOM 1314 C C . GLY A 1 163 ? 16.350 2.137 3.331 1.00 64.50 163 GLY A C 1
ATOM 1315 O O . GLY A 1 163 ? 17.189 1.342 2.912 1.00 64.50 163 GLY A O 1
ATOM 1316 N N . LYS A 1 164 ? 16.181 2.329 4.638 1.00 61.25 164 LYS A N 1
ATOM 1317 C CA . LYS A 1 164 ? 16.783 1.421 5.620 1.00 61.25 164 LYS A CA 1
ATOM 1318 C C . LYS A 1 164 ? 15.802 0.273 5.844 1.00 61.25 164 LYS A C 1
ATOM 1320 O O . LYS A 1 164 ? 14.605 0.522 5.946 1.00 61.25 164 LYS A O 1
ATOM 1325 N N . SER A 1 165 ? 16.278 -0.968 5.877 1.00 55.72 165 SER A N 1
ATOM 1326 C CA . SER A 1 165 ? 15.445 -2.107 6.266 1.00 55.72 165 SER A CA 1
ATOM 1327 C C . SER A 1 165 ? 15.047 -1.950 7.729 1.00 55.72 165 SER A C 1
ATOM 1329 O O . SER A 1 165 ? 15.889 -2.095 8.615 1.00 55.72 165 SER A O 1
ATOM 1331 N N . SER A 1 166 ? 13.779 -1.651 7.981 1.00 53.56 166 SER A N 1
ATOM 1332 C CA . SER A 1 166 ? 13.180 -1.847 9.293 1.00 53.56 166 SER A CA 1
ATOM 1333 C C . SER A 1 166 ? 12.034 -2.830 9.146 1.00 53.56 166 SER A C 1
ATOM 1335 O O . SER A 1 166 ? 11.130 -2.618 8.339 1.00 53.56 166 SER A O 1
ATOM 1337 N N . PHE A 1 167 ? 12.063 -3.896 9.946 1.00 47.19 167 PHE A N 1
ATOM 1338 C CA . PHE A 1 167 ? 10.971 -4.870 10.028 1.00 47.19 167 PHE A CA 1
ATOM 1339 C C . PHE A 1 167 ? 9.645 -4.206 10.444 1.00 47.19 167 PHE A C 1
ATOM 1341 O O . PHE A 1 167 ? 8.583 -4.739 10.150 1.00 47.19 167 PHE A O 1
ATOM 1348 N N . SER A 1 168 ? 9.701 -3.030 11.091 1.00 54.78 168 SER A N 1
ATOM 1349 C CA . SER A 1 168 ? 8.519 -2.230 11.441 1.00 54.78 168 SER A CA 1
ATOM 1350 C C . SER A 1 168 ? 7.797 -1.633 10.237 1.00 54.78 168 SER A C 1
ATOM 1352 O O . SER A 1 168 ? 6.604 -1.361 10.327 1.00 54.78 168 SER A O 1
ATOM 1354 N N . ASP A 1 169 ? 8.508 -1.416 9.129 1.00 60.03 169 ASP A N 1
ATOM 1355 C CA . ASP A 1 169 ? 8.007 -0.625 8.004 1.00 60.03 169 ASP A CA 1
ATOM 1356 C C . ASP A 1 169 ? 7.527 -1.518 6.847 1.00 60.03 169 ASP A C 1
ATOM 1358 O O . ASP A 1 169 ? 7.175 -1.005 5.791 1.00 60.03 169 ASP A O 1
ATOM 1362 N N . ASN A 1 170 ? 7.534 -2.851 7.018 1.00 71.25 170 ASN A N 1
ATOM 1363 C CA . ASN A 1 170 ? 7.243 -3.847 5.973 1.00 71.25 170 ASN A CA 1
ATOM 1364 C C . ASN A 1 170 ? 8.019 -3.598 4.656 1.00 71.25 170 ASN A C 1
ATOM 1366 O O . ASN A 1 170 ? 7.520 -3.854 3.555 1.00 71.25 170 ASN A O 1
ATOM 1370 N N . ILE A 1 171 ? 9.246 -3.072 4.758 1.00 74.44 171 ILE A N 1
ATOM 1371 C CA . ILE A 1 171 ? 10.126 -2.835 3.609 1.00 74.44 171 ILE A CA 1
ATOM 1372 C C . ILE A 1 171 ? 11.050 -4.031 3.428 1.00 74.44 171 ILE A C 1
ATOM 1374 O O . ILE A 1 171 ? 11.824 -4.378 4.322 1.00 74.44 171 ILE A O 1
ATOM 1378 N N . ILE A 1 172 ? 11.006 -4.617 2.238 1.00 72.94 172 ILE A N 1
ATOM 1379 C CA . ILE A 1 172 ? 11.723 -5.828 1.873 1.00 72.94 172 ILE A CA 1
ATOM 1380 C C . ILE A 1 172 ? 12.607 -5.518 0.670 1.00 72.94 172 ILE A C 1
ATOM 1382 O O . ILE A 1 172 ? 12.150 -5.138 -0.409 1.00 72.94 172 ILE A O 1
ATOM 1386 N N . TYR A 1 173 ? 13.909 -5.679 0.876 1.00 71.56 173 TYR A N 1
ATOM 1387 C CA . TYR A 1 173 ? 14.895 -5.583 -0.191 1.00 71.56 173 TYR A CA 1
ATOM 1388 C C . TYR A 1 173 ? 15.100 -6.972 -0.758 1.00 71.56 173 TYR A C 1
ATOM 1390 O O . TYR A 1 173 ? 15.430 -7.899 -0.018 1.00 71.56 173 TYR A O 1
ATOM 1398 N N . MET A 1 174 ? 14.909 -7.107 -2.064 1.00 73.19 174 MET A N 1
ATOM 1399 C CA . MET A 1 174 ? 15.251 -8.328 -2.769 1.00 73.19 174 MET A CA 1
ATOM 1400 C C . MET A 1 174 ? 16.305 -7.998 -3.804 1.00 73.19 174 MET A C 1
ATOM 1402 O O . MET A 1 174 ? 16.051 -7.358 -4.825 1.00 73.19 174 MET A O 1
ATOM 1406 N N . GLU A 1 175 ? 17.516 -8.423 -3.483 1.00 70.88 175 GLU A N 1
ATOM 1407 C CA . GLU A 1 175 ? 18.603 -8.490 -4.440 1.00 70.88 175 GLU A CA 1
ATOM 1408 C C . GLU A 1 175 ? 18.465 -9.821 -5.169 1.00 70.88 175 GLU A C 1
ATOM 1410 O O . GLU A 1 175 ? 18.287 -10.858 -4.528 1.00 70.88 175 GLU A O 1
ATOM 1415 N N . TYR A 1 176 ? 18.493 -9.790 -6.493 1.00 71.75 176 TYR A N 1
ATOM 1416 C CA . TYR A 1 176 ? 18.541 -11.009 -7.288 1.00 71.75 176 TYR A CA 1
ATOM 1417 C C . TYR A 1 176 ? 19.560 -10.841 -8.387 1.00 71.75 176 TYR A C 1
ATOM 1419 O O . TYR A 1 176 ? 19.736 -9.744 -8.934 1.00 71.75 176 TYR A O 1
ATOM 1427 N N . ASP A 1 177 ? 20.239 -11.944 -8.671 1.00 63.34 177 ASP A N 1
ATOM 1428 C CA . ASP A 1 177 ? 21.169 -11.982 -9.771 1.00 63.34 177 ASP A CA 1
ATOM 1429 C C . ASP A 1 177 ? 20.379 -12.256 -11.044 1.00 63.34 177 ASP A C 1
ATOM 1431 O O . ASP A 1 177 ? 19.447 -13.060 -11.119 1.00 63.34 177 ASP A O 1
ATOM 1435 N N . THR A 1 178 ? 20.681 -11.468 -12.052 1.00 53.38 178 THR A N 1
ATOM 1436 C CA . THR A 1 178 ? 19.816 -11.303 -13.201 1.00 53.38 178 THR A CA 1
ATOM 1437 C C . THR A 1 178 ? 19.821 -12.489 -14.144 1.00 53.38 178 THR A C 1
ATOM 1439 O O . THR A 1 178 ? 18.890 -12.626 -14.936 1.00 53.38 178 THR A O 1
ATOM 1442 N N . ASP A 1 179 ? 20.796 -13.379 -14.063 1.00 57.78 179 ASP A N 1
ATOM 1443 C CA . ASP A 1 179 ? 21.005 -14.349 -15.134 1.00 57.78 179 ASP A CA 1
ATOM 1444 C C . ASP A 1 179 ? 20.067 -15.561 -15.082 1.00 57.78 179 ASP A C 1
ATOM 1446 O O . ASP A 1 179 ? 20.062 -16.357 -16.021 1.00 57.78 179 ASP A O 1
ATOM 1450 N N . ASN A 1 180 ? 19.217 -15.696 -14.052 1.00 58.84 180 ASN A N 1
ATOM 1451 C CA . ASN A 1 180 ? 18.418 -16.907 -13.883 1.00 58.84 180 ASN A CA 1
ATOM 1452 C C . ASN A 1 180 ? 16.919 -16.663 -13.654 1.00 58.84 180 ASN A C 1
ATOM 1454 O O . ASN A 1 180 ? 16.467 -16.213 -12.601 1.00 58.84 180 ASN A O 1
ATOM 1458 N N . PHE A 1 181 ? 16.106 -17.060 -14.637 1.00 56.47 181 PHE A N 1
ATOM 1459 C CA . PHE A 1 181 ? 14.641 -17.028 -14.548 1.00 56.47 181 PHE A CA 1
ATOM 1460 C C . PHE A 1 181 ? 14.098 -17.945 -13.434 1.00 56.47 181 PHE A C 1
ATOM 1462 O O . PHE A 1 181 ? 12.982 -17.731 -12.967 1.00 56.47 181 PHE A O 1
ATOM 1469 N N . SER A 1 182 ? 14.890 -18.922 -12.971 1.00 64.00 182 SER A N 1
ATOM 1470 C CA . SER A 1 182 ? 14.543 -19.791 -11.840 1.00 64.00 182 SER A CA 1
ATOM 1471 C C . SER A 1 182 ? 14.475 -19.045 -10.505 1.00 64.00 182 SER A C 1
ATOM 1473 O O . SER A 1 182 ? 13.710 -19.429 -9.623 1.00 64.00 182 SER A O 1
ATOM 1475 N N . GLU A 1 183 ? 15.244 -17.963 -10.339 1.00 69.12 183 GLU A N 1
ATOM 1476 C CA . GLU A 1 183 ? 15.181 -17.152 -9.119 1.00 69.12 183 GLU A CA 1
ATOM 1477 C C . GLU A 1 183 ? 13.854 -16.401 -9.025 1.00 69.12 183 GLU A C 1
ATOM 1479 O O . GLU A 1 183 ? 13.308 -16.265 -7.934 1.00 69.12 183 GLU A O 1
ATOM 1484 N N . MET A 1 184 ? 13.272 -15.998 -10.160 1.00 72.25 184 MET A N 1
ATOM 1485 C CA . MET A 1 184 ? 11.995 -15.283 -10.190 1.00 72.25 184 MET A CA 1
ATOM 1486 C C . MET A 1 184 ? 10.840 -16.067 -9.555 1.00 72.25 184 MET A C 1
ATOM 1488 O O . MET A 1 184 ? 9.993 -15.459 -8.901 1.00 72.25 184 MET A O 1
ATOM 1492 N N . ASP A 1 185 ? 10.790 -17.388 -9.731 1.00 77.56 185 ASP A N 1
ATOM 1493 C CA . ASP A 1 185 ? 9.711 -18.217 -9.170 1.00 77.56 185 ASP A CA 1
ATOM 1494 C C . ASP A 1 185 ? 9.879 -18.377 -7.652 1.00 77.56 185 ASP A C 1
ATOM 1496 O O . ASP A 1 185 ? 8.917 -18.257 -6.887 1.00 77.56 185 ASP A O 1
ATOM 1500 N N . SER A 1 186 ? 11.127 -18.539 -7.199 1.00 80.12 186 SER A N 1
ATOM 1501 C CA . SER A 1 186 ? 11.483 -18.532 -5.775 1.00 80.12 186 SER A CA 1
ATOM 1502 C C . SER A 1 186 ? 11.159 -17.185 -5.119 1.00 80.12 186 SER A C 1
ATOM 1504 O O . SER A 1 186 ? 10.577 -17.142 -4.037 1.00 80.12 186 SER A O 1
ATOM 1506 N N . ILE A 1 187 ? 11.485 -16.078 -5.792 1.00 79.56 187 ILE A N 1
ATOM 1507 C CA . ILE A 1 187 ? 11.192 -14.713 -5.344 1.00 79.56 187 ILE A CA 1
ATOM 1508 C C . ILE A 1 187 ? 9.684 -14.504 -5.228 1.00 79.56 187 ILE A C 1
ATOM 1510 O O . ILE A 1 187 ? 9.217 -14.055 -4.187 1.00 79.56 187 ILE A O 1
ATOM 1514 N N . SER A 1 188 ? 8.922 -14.874 -6.260 1.00 82.12 188 SER A N 1
ATOM 1515 C CA . SER A 1 188 ? 7.458 -14.762 -6.257 1.00 82.12 188 SER A CA 1
ATOM 1516 C C . SER A 1 188 ? 6.858 -15.509 -5.066 1.00 82.12 188 SER A C 1
ATOM 1518 O O . SER A 1 188 ? 6.085 -14.927 -4.310 1.00 82.12 188 SER A O 1
ATOM 1520 N N . SER A 1 189 ? 7.296 -16.752 -4.837 1.00 83.06 189 SER A N 1
ATOM 1521 C CA . SER A 1 189 ? 6.829 -17.579 -3.716 1.00 83.06 189 SER A CA 1
ATOM 1522 C C . SER A 1 189 ? 7.120 -16.924 -2.361 1.00 83.06 189 SER A C 1
ATOM 1524 O O . SER A 1 189 ? 6.216 -16.766 -1.547 1.00 83.06 189 SER A O 1
ATOM 1526 N N . LYS A 1 190 ? 8.350 -16.427 -2.157 1.00 83.50 190 LYS A N 1
ATOM 1527 C CA . LYS A 1 190 ? 8.727 -15.711 -0.927 1.00 83.50 190 LYS A CA 1
ATOM 1528 C C . LYS A 1 190 ? 7.857 -14.481 -0.676 1.00 83.50 190 LYS A C 1
ATOM 1530 O O . LYS A 1 190 ? 7.519 -14.216 0.468 1.00 83.50 190 LY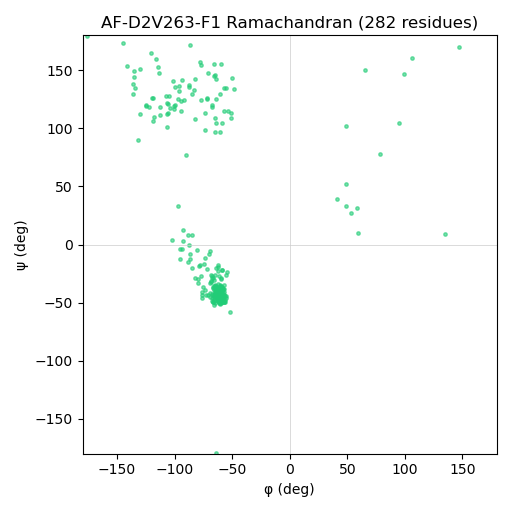S A O 1
ATOM 1535 N N . ILE A 1 191 ? 7.509 -13.720 -1.717 1.00 83.75 191 ILE A N 1
ATOM 1536 C CA . ILE A 1 191 ? 6.629 -12.544 -1.597 1.00 83.75 191 ILE A CA 1
ATOM 1537 C C . ILE A 1 191 ? 5.249 -12.945 -1.093 1.00 83.75 191 ILE A C 1
ATOM 1539 O O . ILE A 1 191 ? 4.697 -12.281 -0.221 1.00 83.75 191 ILE A O 1
ATOM 1543 N N . ILE A 1 192 ? 4.697 -14.023 -1.639 1.00 84.69 192 ILE A N 1
ATOM 1544 C CA . ILE A 1 192 ? 3.363 -14.500 -1.277 1.00 84.69 192 ILE A CA 1
ATOM 1545 C C . ILE A 1 192 ? 3.338 -14.960 0.184 1.00 84.69 192 ILE A C 1
ATOM 1547 O O . ILE A 1 192 ? 2.414 -14.606 0.917 1.00 84.69 192 ILE A O 1
ATOM 1551 N N . ASP A 1 193 ? 4.395 -15.636 0.641 1.00 86.19 193 ASP A N 1
ATOM 1552 C CA . ASP A 1 193 ? 4.549 -16.062 2.039 1.00 86.19 193 ASP A CA 1
ATOM 1553 C C . ASP A 1 193 ? 4.602 -14.883 3.032 1.00 86.19 193 ASP A C 1
ATOM 1555 O O . ASP A 1 193 ? 4.375 -15.058 4.231 1.00 86.19 193 ASP A O 1
ATOM 1559 N N . LEU A 1 194 ? 4.871 -13.662 2.554 1.00 84.25 194 LEU A N 1
ATOM 1560 C CA . LEU A 1 194 ? 4.901 -12.453 3.380 1.00 84.25 194 LEU A CA 1
ATOM 1561 C C . LEU A 1 194 ? 3.516 -11.830 3.576 1.00 84.25 194 LEU A C 1
ATOM 1563 O O . LEU A 1 194 ? 3.328 -11.069 4.525 1.00 84.25 194 LEU A O 1
ATOM 1567 N N . PHE A 1 195 ? 2.539 -12.139 2.720 1.00 85.69 195 PHE A N 1
ATOM 1568 C CA . PHE A 1 195 ? 1.207 -11.530 2.791 1.00 85.69 195 PHE A CA 1
ATOM 1569 C C . PHE A 1 195 ? 0.500 -11.804 4.125 1.00 85.69 195 PHE A C 1
ATOM 1571 O O . PHE A 1 195 ? 0.054 -10.839 4.746 1.00 85.69 195 PHE A O 1
ATOM 1578 N N . PRO A 1 196 ? 0.488 -13.043 4.660 1.00 82.81 196 PRO A N 1
ATOM 1579 C CA . PRO A 1 196 ? -0.107 -13.320 5.969 1.00 82.81 196 PRO A CA 1
ATOM 1580 C C . PRO A 1 196 ? 0.593 -12.621 7.142 1.00 82.81 196 PRO A C 1
ATOM 1582 O O . PRO A 1 196 ? 0.010 -12.485 8.217 1.00 82.81 196 PRO A O 1
ATOM 1585 N N . LEU A 1 197 ? 1.848 -12.200 6.958 1.00 82.12 197 LEU A N 1
ATOM 1586 C CA . LEU A 1 197 ? 2.656 -11.542 7.987 1.00 82.12 197 LEU A CA 1
ATOM 1587 C C . LEU A 1 197 ? 2.469 -10.018 7.993 1.00 82.12 197 LEU A C 1
ATOM 1589 O O . LEU A 1 197 ? 2.859 -9.355 8.959 1.00 82.12 197 LEU A O 1
ATOM 1593 N N . ALA A 1 198 ? 1.890 -9.458 6.928 1.00 83.69 198 ALA A N 1
ATOM 1594 C CA . ALA A 1 198 ? 1.731 -8.025 6.761 1.00 83.69 198 ALA A CA 1
ATOM 1595 C C . ALA A 1 198 ? 0.662 -7.479 7.715 1.00 83.69 198 ALA A C 1
ATOM 1597 O O . ALA A 1 198 ? -0.482 -7.931 7.742 1.00 83.69 198 ALA A O 1
ATOM 1598 N N . LYS A 1 199 ? 1.035 -6.468 8.501 1.00 81.88 199 LYS A N 1
ATOM 1599 C CA . LYS A 1 199 ? 0.136 -5.843 9.478 1.00 81.88 199 LYS A CA 1
ATOM 1600 C C . LYS A 1 199 ? -0.423 -4.520 8.955 1.00 81.88 199 LYS A C 1
ATOM 1602 O O . LYS A 1 199 ? 0.339 -3.754 8.354 1.00 81.88 199 LYS A O 1
ATOM 1607 N N . PRO A 1 200 ? -1.713 -4.221 9.206 1.00 83.81 200 PRO A N 1
ATOM 1608 C CA . PRO A 1 200 ? -2.286 -2.918 8.906 1.00 83.81 200 PRO A CA 1
ATOM 1609 C C . PRO A 1 200 ? -1.512 -1.777 9.563 1.00 83.81 200 PRO A C 1
ATOM 1611 O O . PRO A 1 200 ? -1.178 -1.847 10.748 1.00 83.81 200 PRO A O 1
ATOM 1614 N N . LEU A 1 201 ? -1.247 -0.713 8.804 1.00 78.81 201 LEU A N 1
ATOM 1615 C CA . LEU A 1 201 ? -0.694 0.512 9.371 1.00 78.81 201 LEU A CA 1
ATOM 1616 C C . LEU A 1 201 ? -1.797 1.286 10.080 1.00 78.81 201 LEU A C 1
ATOM 1618 O O . LEU A 1 201 ? -2.801 1.623 9.468 1.00 78.81 201 LEU A O 1
ATOM 1622 N N . GLN A 1 202 ? -1.614 1.602 11.356 1.00 76.00 202 GLN A N 1
ATOM 1623 C CA . GLN A 1 202 ? -2.586 2.413 12.082 1.00 76.00 202 GLN A CA 1
ATOM 1624 C C . GLN A 1 202 ? -2.386 3.905 11.808 1.00 76.00 202 GLN A C 1
ATOM 1626 O O . GLN A 1 202 ? -1.255 4.395 11.736 1.00 76.00 202 GLN A O 1
ATOM 1631 N N . ASP A 1 203 ? -3.493 4.640 11.702 1.00 73.12 203 ASP A N 1
ATOM 1632 C CA . ASP A 1 203 ? -3.472 6.100 11.671 1.00 73.12 203 ASP A CA 1
ATOM 1633 C C . ASP A 1 203 ? -3.162 6.643 13.075 1.00 73.12 203 ASP A C 1
ATOM 1635 O O . ASP A 1 203 ? -4.032 6.762 13.942 1.00 73.12 203 ASP A O 1
ATOM 1639 N N . LEU A 1 204 ? -1.893 6.986 13.301 1.00 65.62 204 LEU A N 1
ATOM 1640 C CA . LEU A 1 204 ? -1.406 7.505 14.580 1.00 65.62 204 LEU A CA 1
ATOM 1641 C C . LEU A 1 204 ? -2.096 8.805 15.014 1.00 65.62 204 LEU A C 1
ATOM 1643 O O . LEU A 1 204 ? -2.194 9.063 16.215 1.00 65.62 204 LEU A O 1
ATOM 1647 N N . ASN A 1 205 ? -2.546 9.644 14.077 1.00 66.81 205 ASN A N 1
ATOM 1648 C CA . ASN A 1 205 ? -3.210 10.902 14.416 1.00 66.81 205 ASN A CA 1
ATOM 1649 C C . ASN A 1 205 ? -4.636 10.637 14.885 1.00 66.81 205 ASN A C 1
ATOM 1651 O O . ASN A 1 205 ? -5.033 11.139 15.939 1.00 66.81 205 ASN A O 1
ATOM 1655 N N . LYS A 1 206 ? -5.361 9.785 14.154 1.00 69.12 206 LYS A N 1
ATOM 1656 C CA . LYS A 1 206 ? -6.696 9.334 14.546 1.00 69.12 206 LYS A CA 1
ATOM 1657 C C . LYS A 1 206 ? -6.668 8.618 15.896 1.00 69.12 206 LYS A C 1
ATOM 1659 O O . LYS A 1 206 ? -7.443 8.974 16.775 1.00 69.12 206 LYS A O 1
ATOM 1664 N N . MET A 1 207 ? -5.707 7.720 16.119 1.00 65.88 207 MET A N 1
ATOM 1665 C CA . MET A 1 207 ? -5.548 7.046 17.414 1.00 65.88 207 MET A CA 1
ATOM 1666 C C . MET A 1 207 ? -5.269 8.020 18.558 1.00 65.88 207 MET A C 1
ATOM 1668 O O . MET A 1 207 ? -5.876 7.913 19.619 1.00 65.88 207 MET A O 1
ATOM 1672 N N . LYS A 1 208 ? -4.371 8.996 18.367 1.00 65.19 208 LYS A N 1
ATOM 1673 C CA . LYS A 1 208 ? -4.103 10.021 19.390 1.00 65.19 208 LYS A CA 1
ATOM 1674 C C . LYS A 1 208 ? -5.350 10.837 19.717 1.00 65.19 208 LYS A C 1
ATOM 1676 O O . LYS A 1 208 ? -5.556 11.184 20.879 1.00 65.19 208 LYS A O 1
ATOM 1681 N N . GLN A 1 209 ? -6.160 11.151 18.710 1.00 70.00 209 GLN A N 1
ATOM 1682 C CA . GLN A 1 209 ? -7.419 11.854 18.903 1.00 70.00 209 GLN A CA 1
ATOM 1683 C C . GLN A 1 209 ? -8.433 10.990 19.666 1.00 70.00 209 GLN A C 1
ATOM 1685 O O . GLN A 1 209 ? -8.950 11.444 20.683 1.00 70.00 209 GLN A O 1
ATOM 1690 N N . GLU A 1 210 ? -8.642 9.740 19.254 1.00 74.50 210 GLU A N 1
ATOM 1691 C CA . GLU A 1 210 ? -9.540 8.789 19.925 1.00 74.50 210 GLU A CA 1
ATOM 1692 C C . GLU A 1 210 ? -9.120 8.543 21.383 1.00 74.50 210 GLU A C 1
ATOM 1694 O O . GLU A 1 210 ? -9.953 8.601 22.286 1.00 74.50 210 GLU A O 1
ATOM 1699 N N . MET A 1 211 ? -7.820 8.366 21.648 1.00 69.00 211 MET A N 1
ATOM 1700 C CA . MET A 1 211 ? -7.284 8.226 23.009 1.00 69.00 211 MET A CA 1
ATOM 1701 C C . MET A 1 211 ? -7.529 9.474 23.865 1.00 69.00 211 MET A C 1
ATOM 1703 O O . MET A 1 211 ? -7.831 9.361 25.055 1.00 69.00 211 MET A O 1
ATOM 1707 N N . LYS A 1 212 ? -7.397 10.673 23.281 1.00 70.75 212 LYS A N 1
ATOM 1708 C CA . LYS A 1 212 ? -7.666 11.936 23.979 1.00 70.75 212 LYS A CA 1
ATOM 1709 C C . LYS A 1 212 ? -9.152 12.077 24.310 1.00 70.75 212 LYS A C 1
ATOM 1711 O O . LYS A 1 212 ? -9.480 12.435 25.438 1.00 70.75 212 LYS A O 1
ATOM 1716 N N . GLU A 1 213 ? -10.031 11.786 23.355 1.00 74.56 213 GLU A N 1
ATOM 1717 C CA . GLU A 1 213 ? -11.486 11.826 23.544 1.00 74.56 213 GLU A CA 1
ATOM 1718 C C . GLU A 1 213 ? -11.945 10.805 24.595 1.00 74.56 213 GLU A C 1
ATOM 1720 O O . GLU A 1 213 ? -12.752 11.131 25.464 1.00 74.56 213 GLU A O 1
ATOM 1725 N N . GLU A 1 214 ? -11.386 9.595 24.578 1.00 72.50 214 GLU A N 1
ATOM 1726 C CA . GLU A 1 214 ? -11.690 8.552 25.559 1.00 72.50 214 GLU A CA 1
ATOM 1727 C C . GLU A 1 214 ? -11.215 8.939 26.967 1.00 72.50 214 GLU A C 1
ATOM 1729 O O . GLU A 1 214 ? -11.971 8.832 27.932 1.00 72.50 214 GLU A O 1
ATOM 1734 N N . SER A 1 215 ? -10.002 9.488 27.096 1.00 69.19 215 SER A N 1
ATOM 1735 C CA . SER A 1 215 ? -9.505 10.009 28.376 1.00 69.19 215 SER A CA 1
ATOM 1736 C C . SER A 1 215 ? -10.372 11.156 28.912 1.00 69.19 215 SER A C 1
ATOM 1738 O O . SER A 1 215 ? -10.675 11.195 30.106 1.00 69.19 215 SER A O 1
ATOM 1740 N N . GLN A 1 216 ? -10.835 12.061 28.042 1.00 73.12 216 GLN A N 1
ATOM 1741 C CA . GLN A 1 216 ? -11.771 13.124 28.422 1.00 73.12 216 GLN A CA 1
ATOM 1742 C C . GLN A 1 216 ? -13.105 12.554 28.919 1.00 73.12 216 GLN A C 1
ATOM 1744 O O . GLN A 1 216 ? -13.575 12.957 29.984 1.00 73.12 216 GLN A O 1
ATOM 1749 N N . ARG A 1 217 ? -13.678 11.567 28.217 1.00 77.25 217 ARG A N 1
ATOM 1750 C CA . ARG A 1 217 ? -14.917 10.888 28.639 1.00 77.25 217 ARG A CA 1
ATOM 1751 C C . ARG A 1 217 ? -14.767 10.202 29.994 1.00 77.25 217 ARG A C 1
ATOM 1753 O O . ARG A 1 217 ? -15.650 10.332 30.840 1.00 77.25 217 ARG A O 1
ATOM 1760 N N . GLN A 1 218 ? -13.658 9.501 30.224 1.00 72.12 218 GLN A N 1
ATOM 1761 C CA . GLN A 1 218 ? -13.391 8.825 31.498 1.00 72.12 218 GLN A CA 1
ATOM 1762 C C . GLN A 1 218 ? -13.258 9.822 32.657 1.00 72.12 218 GLN A C 1
ATOM 1764 O O . GLN A 1 218 ? -13.819 9.597 33.733 1.00 72.12 218 GLN A O 1
ATOM 1769 N N . ASN A 1 219 ? -12.590 10.955 32.427 1.00 75.88 219 ASN A N 1
ATOM 1770 C CA . ASN A 1 219 ? -12.480 12.026 33.417 1.00 75.88 219 ASN A CA 1
ATOM 1771 C C . ASN A 1 219 ? -13.847 12.644 33.749 1.00 75.88 219 ASN A C 1
ATOM 1773 O O . ASN A 1 219 ? -14.178 12.787 34.926 1.00 75.88 219 ASN A O 1
ATOM 1777 N N . GLU A 1 220 ? -14.677 12.940 32.744 1.00 75.81 220 GLU A N 1
ATOM 1778 C CA . GLU A 1 220 ? -16.040 13.447 32.961 1.00 75.81 220 GLU A CA 1
ATOM 1779 C C . GLU A 1 220 ? -16.919 12.461 33.738 1.00 75.81 220 GLU A C 1
ATOM 1781 O O . GLU A 1 220 ? -17.663 12.858 34.639 1.00 75.81 220 GLU A O 1
ATOM 1786 N N . GLN A 1 221 ? -16.844 11.169 33.409 1.00 79.06 221 GLN A N 1
ATOM 1787 C CA . GLN A 1 221 ? -17.590 10.128 34.115 1.00 79.06 221 GLN A CA 1
ATOM 1788 C C . GLN A 1 221 ? -17.140 10.001 35.574 1.00 79.06 221 GLN A C 1
ATOM 1790 O O . GLN A 1 221 ? -17.981 9.898 36.471 1.00 79.06 221 GLN A O 1
ATOM 1795 N N . SER A 1 222 ? -15.830 10.053 35.824 1.00 81.94 222 SER A N 1
ATOM 1796 C CA . SER A 1 222 ? -15.262 10.038 37.174 1.00 81.94 222 SER A CA 1
ATOM 1797 C C . SER A 1 222 ? -15.717 11.255 37.989 1.00 81.94 222 SER A C 1
ATOM 1799 O O . SER A 1 222 ? -16.193 11.095 39.115 1.00 81.94 222 SER A O 1
ATOM 1801 N N . PHE A 1 223 ? -15.677 12.455 37.402 1.00 83.19 223 PHE A N 1
ATOM 1802 C CA . PHE A 1 223 ? -16.133 13.690 38.047 1.00 83.19 223 PHE A CA 1
ATOM 1803 C C . PHE A 1 223 ? -17.631 13.655 38.381 1.00 83.19 223 PHE A C 1
ATOM 1805 O O . PHE A 1 223 ? -18.018 13.906 39.523 1.00 83.19 223 PHE A O 1
ATOM 1812 N N . LYS A 1 224 ? -18.487 13.256 37.427 1.00 84.38 224 LYS A N 1
ATOM 1813 C CA . LYS A 1 224 ? -19.938 13.106 37.658 1.00 84.38 224 LYS A CA 1
ATOM 1814 C C . LYS A 1 224 ? -20.245 12.117 38.779 1.00 84.38 224 LYS A C 1
ATOM 1816 O O . LYS A 1 224 ? -21.158 12.356 39.567 1.00 84.38 224 LYS A O 1
ATOM 1821 N N . LYS A 1 225 ? -19.479 11.026 38.875 1.00 84.50 225 LYS A N 1
ATOM 1822 C CA . LYS A 1 225 ? -19.617 10.047 39.959 1.00 84.50 225 LYS A CA 1
ATOM 1823 C C . LYS A 1 225 ? -19.249 10.650 41.317 1.00 84.50 225 LYS A C 1
ATOM 1825 O O . LYS A 1 225 ? -20.016 10.500 42.263 1.00 84.50 225 LYS A O 1
ATOM 1830 N N . GLN A 1 226 ? -18.124 11.362 41.406 1.00 84.88 226 GLN A N 1
ATOM 1831 C CA . GLN A 1 226 ? -17.704 12.033 42.643 1.00 84.88 226 GLN A CA 1
ATOM 1832 C C . GLN A 1 226 ? -18.720 13.089 43.097 1.00 84.88 226 GLN A C 1
ATOM 1834 O O . GLN A 1 226 ? -19.050 13.162 44.283 1.00 84.88 226 GLN A O 1
ATOM 1839 N N . LEU A 1 227 ? -19.267 13.855 42.152 1.00 87.19 227 LEU A N 1
ATOM 1840 C CA . LEU A 1 227 ? -20.310 14.834 42.431 1.00 87.19 227 LEU A CA 1
ATOM 1841 C C . LEU A 1 227 ? -21.615 14.169 42.906 1.00 87.19 227 LEU A C 1
ATOM 1843 O O . LEU A 1 227 ? -22.180 14.607 43.907 1.00 87.19 227 LEU A O 1
ATOM 1847 N N . ASP A 1 228 ? -22.085 13.094 42.254 1.00 88.12 228 ASP A N 1
ATOM 1848 C CA . ASP A 1 228 ? -23.287 12.366 42.705 1.00 88.12 228 ASP A CA 1
ATOM 1849 C C . ASP A 1 228 ? -23.117 11.816 44.126 1.00 88.12 228 ASP A C 1
ATOM 1851 O O . ASP A 1 228 ? -24.032 11.930 44.946 1.00 88.12 228 ASP A O 1
ATOM 1855 N N . ASP A 1 229 ? -21.942 11.266 44.438 1.00 86.88 229 ASP A N 1
ATOM 1856 C CA . ASP A 1 229 ? -21.633 10.752 45.771 1.00 86.88 229 ASP A CA 1
ATOM 1857 C C . ASP A 1 229 ? -21.643 11.869 46.826 1.00 86.88 229 ASP A C 1
ATOM 1859 O O . ASP A 1 229 ? -22.199 11.675 47.914 1.00 86.88 229 ASP A O 1
ATOM 1863 N N . SER A 1 230 ? -21.093 13.049 46.519 1.00 87.56 230 SER A N 1
ATOM 1864 C CA . SER A 1 230 ? -21.119 14.180 47.452 1.00 87.56 230 SER A CA 1
ATOM 1865 C C . SER A 1 230 ? -22.533 14.726 47.678 1.00 87.56 230 SER A C 1
ATOM 1867 O O . SER A 1 230 ? -23.002 14.823 48.819 1.00 87.56 230 SER A O 1
ATOM 1869 N N . LEU A 1 231 ? -23.286 14.970 46.600 1.00 88.88 231 LEU A N 1
ATOM 1870 C CA . LEU A 1 231 ? -24.669 15.450 46.690 1.00 88.88 231 LEU A CA 1
ATOM 1871 C C . LEU A 1 231 ? -25.580 14.439 47.404 1.00 88.88 231 LEU A C 1
ATOM 1873 O O . LEU A 1 231 ? -26.485 14.825 48.151 1.00 88.88 231 LEU A O 1
ATOM 1877 N N . ARG A 1 232 ? -25.333 13.131 47.241 1.00 86.19 232 ARG A N 1
ATOM 1878 C CA . ARG A 1 232 ? -26.042 12.068 47.972 1.00 86.19 232 ARG A CA 1
ATOM 1879 C C . ARG A 1 232 ? -25.764 12.121 49.473 1.00 86.19 232 ARG A C 1
ATOM 1881 O O . ARG A 1 232 ? -26.707 11.971 50.255 1.00 86.19 232 ARG A O 1
ATOM 1888 N N . LYS A 1 233 ? -24.513 12.354 49.886 1.00 87.88 233 LYS A N 1
ATOM 1889 C CA . LYS A 1 233 ? -24.157 12.542 51.304 1.00 87.88 233 LYS A CA 1
ATOM 1890 C C . LYS A 1 233 ? -24.859 13.768 51.886 1.00 87.88 233 LYS A C 1
ATOM 1892 O O . LYS A 1 233 ? -25.501 13.637 52.927 1.00 87.88 233 LYS A O 1
ATOM 1897 N N . LYS A 1 234 ? -24.839 14.908 51.182 1.00 84.88 234 LYS A N 1
ATOM 1898 C CA . LYS A 1 234 ? -25.557 16.127 51.599 1.00 84.88 234 LYS A CA 1
ATOM 1899 C C . LYS A 1 234 ? -27.061 15.899 51.731 1.00 84.88 234 LYS A C 1
ATOM 1901 O O . LYS A 1 234 ? -27.641 16.190 52.773 1.00 84.88 234 LYS A O 1
ATOM 1906 N N . THR A 1 235 ? -27.684 15.295 50.719 1.00 85.81 235 THR A N 1
ATOM 1907 C CA . THR A 1 235 ? -29.115 14.945 50.749 1.00 85.81 235 THR A CA 1
ATOM 1908 C C . THR A 1 235 ? -29.445 14.052 51.949 1.00 85.81 235 THR A C 1
ATOM 1910 O O . THR A 1 235 ? -30.436 14.280 52.641 1.00 85.81 235 THR A O 1
ATOM 1913 N N . SER A 1 236 ? -28.600 13.054 52.228 1.00 84.38 236 SER A N 1
ATOM 1914 C CA . SER A 1 236 ? -28.792 12.142 53.364 1.00 84.38 236 SER A CA 1
ATOM 1915 C C . SER A 1 236 ? -28.689 12.876 54.701 1.00 84.38 236 SER A C 1
ATOM 1917 O O . SER A 1 236 ? -29.529 12.661 55.571 1.00 84.38 236 SER A O 1
ATOM 1919 N N . HIS A 1 237 ? -27.717 13.782 54.841 1.00 86.44 237 HIS A N 1
ATOM 1920 C CA . HIS A 1 237 ? -27.540 14.608 56.035 1.00 86.44 237 HIS A CA 1
ATOM 1921 C C . HIS A 1 237 ? -28.754 15.520 56.287 1.00 86.44 237 HIS A C 1
ATOM 1923 O O . HIS A 1 237 ? -29.308 15.520 57.385 1.00 86.44 237 HIS A O 1
ATOM 1929 N N . LEU A 1 238 ? -29.235 16.222 55.253 1.00 85.25 238 LEU A N 1
ATOM 1930 C CA . LEU A 1 238 ? -30.402 17.110 55.344 1.00 85.25 238 LEU A CA 1
ATOM 1931 C C . LEU A 1 238 ? -31.670 16.373 55.809 1.00 85.25 238 LEU A C 1
ATOM 1933 O O . LEU A 1 238 ? -32.436 16.903 56.615 1.00 85.25 238 LEU A O 1
ATOM 1937 N N . ILE A 1 239 ? -31.874 15.138 55.335 1.00 82.81 239 ILE A N 1
ATOM 1938 C CA . ILE A 1 239 ? -33.025 14.303 55.712 1.00 82.81 239 ILE A CA 1
ATOM 1939 C C . ILE A 1 239 ? -32.856 13.711 57.120 1.00 82.81 239 ILE A C 1
ATOM 1941 O O . ILE A 1 239 ? -33.813 13.710 57.893 1.00 82.81 239 ILE A O 1
ATOM 1945 N N . GLN A 1 240 ? -31.670 13.199 57.470 1.00 85.44 240 GLN A N 1
ATOM 1946 C CA . GLN A 1 240 ? -31.417 12.560 58.772 1.00 85.44 240 GLN A CA 1
ATOM 1947 C C . GLN A 1 240 ? -31.536 13.538 59.945 1.00 85.44 240 GLN A C 1
ATOM 1949 O O . GLN A 1 240 ? -32.025 13.159 61.006 1.00 85.44 240 GLN A O 1
ATOM 1954 N N . HIS A 1 241 ? -31.132 14.794 59.746 1.00 84.50 241 HIS A N 1
ATOM 1955 C CA . HIS A 1 241 ? -31.171 15.828 60.780 1.00 84.50 241 HIS A CA 1
ATOM 1956 C C . HIS A 1 241 ? -32.462 16.667 60.771 1.00 84.50 241 HIS A C 1
ATOM 1958 O O . HIS A 1 241 ? -32.521 17.688 61.449 1.00 84.50 241 HIS A O 1
ATOM 1964 N N . ASN A 1 242 ? -33.503 16.247 60.034 1.00 79.25 242 ASN A N 1
ATOM 1965 C CA . ASN A 1 242 ? -34.782 16.965 59.897 1.00 79.25 242 ASN A CA 1
ATOM 1966 C C . ASN A 1 242 ? -34.635 18.439 59.458 1.00 79.25 242 ASN A C 1
ATOM 1968 O O . ASN A 1 242 ? -35.508 19.258 59.742 1.00 79.25 242 ASN A O 1
ATOM 1972 N N . LEU A 1 243 ? -33.557 18.778 58.743 1.00 78.25 243 LEU A N 1
ATOM 1973 C CA . LEU A 1 243 ? -33.339 20.126 58.201 1.00 78.25 243 LEU A CA 1
ATOM 1974 C C . LEU A 1 243 ? -34.281 20.415 57.024 1.00 78.25 243 LEU A C 1
ATOM 1976 O O . LEU A 1 243 ? -34.545 21.572 56.707 1.00 78.25 243 LEU A O 1
ATOM 1980 N N . ILE A 1 244 ? -34.800 19.358 56.390 1.00 79.00 244 ILE A N 1
ATOM 1981 C CA . ILE A 1 244 ? -35.818 19.410 55.342 1.00 79.00 244 ILE A CA 1
ATOM 1982 C C . ILE A 1 244 ? -36.864 18.329 55.613 1.00 79.00 244 ILE A C 1
ATOM 1984 O O . ILE A 1 244 ? -36.537 17.187 55.946 1.00 79.00 244 ILE A O 1
ATOM 1988 N N . LYS A 1 245 ? -38.143 18.670 55.434 1.00 78.44 245 LYS A N 1
ATOM 1989 C CA . LYS A 1 245 ? -39.251 17.722 55.594 1.00 78.44 245 LYS A CA 1
ATOM 1990 C C . LYS A 1 245 ? -39.178 16.602 54.551 1.00 78.44 245 LYS A C 1
ATOM 1992 O O . LYS A 1 245 ? -38.902 16.841 53.375 1.00 78.44 245 LYS A O 1
ATOM 1997 N N . LYS A 1 246 ? -39.523 15.374 54.957 1.00 74.81 246 LYS A N 1
ATOM 1998 C CA . LYS A 1 246 ? -39.519 14.183 54.080 1.00 74.81 246 LYS A CA 1
ATOM 1999 C C . LYS A 1 246 ? -40.359 14.341 52.804 1.00 74.81 246 LYS A C 1
ATOM 2001 O O . LYS A 1 246 ? -40.042 13.715 51.797 1.00 74.81 246 LYS A O 1
ATOM 2006 N N . GLU A 1 247 ? -41.380 15.196 52.812 1.00 78.81 247 GLU A N 1
ATOM 2007 C CA . GLU A 1 247 ? -42.203 15.517 51.635 1.00 78.81 247 GLU A CA 1
ATOM 2008 C C . GLU A 1 247 ? -41.417 16.182 50.486 1.00 78.81 247 GLU A C 1
ATOM 2010 O O . GLU A 1 247 ? -41.791 16.053 49.320 1.00 78.81 247 GLU A O 1
ATOM 2015 N N . HIS A 1 248 ? -40.272 16.810 50.776 1.00 81.69 248 HIS A N 1
ATOM 2016 C CA . HIS A 1 248 ? -39.391 17.422 49.775 1.00 81.69 248 HIS A CA 1
ATOM 2017 C C . HIS A 1 248 ? -38.279 16.486 49.268 1.00 81.69 248 HIS A C 1
ATOM 2019 O O . HIS A 1 248 ? -37.489 16.884 48.412 1.00 81.69 248 HIS A O 1
ATOM 2025 N N . ALA A 1 249 ? -38.238 15.221 49.708 1.00 78.88 249 ALA A N 1
ATOM 2026 C CA . ALA A 1 249 ? -37.226 14.252 49.270 1.00 78.88 249 ALA A CA 1
ATOM 2027 C C . ALA A 1 249 ? -37.210 14.049 47.742 1.00 78.88 249 ALA A C 1
ATOM 2029 O O . ALA A 1 249 ? -36.147 13.886 47.141 1.00 78.88 249 ALA A O 1
ATOM 2030 N N . LYS A 1 250 ? -38.382 14.116 47.096 1.00 83.19 250 LYS A N 1
ATOM 2031 C CA . LYS A 1 250 ? -38.489 14.047 45.633 1.00 83.19 250 LYS A CA 1
ATOM 2032 C C . LYS A 1 250 ? -37.867 15.275 44.957 1.00 83.19 250 LYS A C 1
ATOM 2034 O O . LYS A 1 250 ? -37.077 15.108 44.035 1.00 83.19 250 LYS A O 1
ATOM 2039 N N . LYS A 1 251 ? -38.125 16.480 45.484 1.00 84.69 251 LYS A N 1
ATOM 2040 C CA . LYS A 1 251 ? -37.537 17.735 44.982 1.00 84.69 251 LYS A CA 1
ATOM 2041 C C . LYS A 1 251 ? -36.008 17.742 45.093 1.00 84.69 251 LYS A C 1
ATOM 2043 O O . LYS A 1 251 ? -35.344 18.172 44.160 1.00 84.69 251 LYS A O 1
ATOM 2048 N N . LEU A 1 252 ? -35.446 17.203 46.180 1.00 85.06 252 LEU A N 1
ATOM 2049 C CA . LEU A 1 252 ? -33.991 17.043 46.341 1.00 85.06 252 LEU A CA 1
ATOM 2050 C C . LEU A 1 252 ? -33.393 16.071 45.315 1.00 85.06 252 LEU A C 1
ATOM 2052 O O . LEU A 1 252 ? -32.317 16.317 44.772 1.00 85.06 252 LEU A O 1
ATOM 2056 N N . SER A 1 253 ? -34.095 14.971 45.029 1.00 84.50 253 SER A N 1
ATOM 2057 C CA . SER A 1 253 ? -33.670 13.999 44.015 1.00 84.50 253 SER A CA 1
ATOM 2058 C C . SER A 1 253 ? -33.655 14.607 42.612 1.00 84.50 253 SER A C 1
ATOM 2060 O O . SER A 1 253 ? -32.714 14.374 41.853 1.00 84.50 253 SER A O 1
ATOM 2062 N N . ASP A 1 254 ? -34.675 15.400 42.287 1.00 87.19 254 ASP A N 1
ATOM 2063 C CA . ASP A 1 254 ? -34.794 16.065 40.991 1.00 87.19 254 ASP A CA 1
ATOM 2064 C C . ASP A 1 254 ? -33.761 17.197 40.854 1.00 87.19 254 ASP A C 1
ATOM 2066 O O . ASP A 1 254 ? -33.026 17.221 39.869 1.00 87.19 254 ASP A O 1
ATOM 2070 N N . LEU A 1 255 ? -33.562 18.014 41.897 1.00 87.94 255 LEU A N 1
ATOM 2071 C CA . LEU A 1 255 ? -32.503 19.031 41.951 1.00 87.94 255 LEU A CA 1
ATOM 2072 C C . LEU A 1 255 ? -31.109 18.429 41.716 1.00 87.94 255 LEU A C 1
ATOM 2074 O O . LEU A 1 255 ? -30.317 18.957 40.937 1.00 87.94 255 LEU A O 1
ATOM 2078 N N . LYS A 1 256 ? -30.812 17.289 42.348 1.00 87.94 256 LYS A N 1
ATOM 2079 C CA . LYS A 1 256 ? -29.552 16.570 42.134 1.00 87.94 256 LYS A CA 1
ATOM 2080 C C . LYS A 1 256 ? -29.385 16.136 40.674 1.00 87.94 256 LYS A C 1
ATOM 2082 O O . LYS A 1 256 ? -28.304 16.288 40.111 1.00 87.94 256 LYS A O 1
ATOM 2087 N N . LYS A 1 257 ? -30.438 15.586 40.055 1.00 86.81 257 LYS A N 1
ATOM 2088 C CA . LYS A 1 257 ? -30.402 15.179 38.638 1.00 86.81 257 LYS A CA 1
ATOM 2089 C C . LYS A 1 257 ? -30.166 16.372 37.718 1.00 86.81 257 LYS A C 1
ATOM 2091 O O . LYS A 1 257 ? -29.443 16.223 36.738 1.00 86.81 257 LYS A O 1
ATOM 2096 N N . ASP A 1 258 ? -30.752 17.521 38.030 1.00 88.00 258 ASP A N 1
ATOM 2097 C CA . ASP A 1 258 ? -30.589 18.733 37.231 1.00 88.00 258 ASP A CA 1
ATOM 2098 C C . ASP A 1 258 ? -29.165 19.284 37.332 1.00 88.00 258 ASP A C 1
ATOM 2100 O O . ASP A 1 258 ? -28.566 19.595 36.305 1.00 88.00 258 ASP A O 1
ATOM 2104 N N . ILE A 1 259 ? -28.572 19.288 38.532 1.00 86.75 259 ILE A N 1
ATOM 2105 C CA . ILE A 1 259 ? -27.166 19.678 38.726 1.00 86.75 259 ILE A CA 1
ATOM 2106 C C . ILE A 1 259 ? -26.215 18.726 37.989 1.00 86.75 259 ILE A C 1
ATOM 2108 O O . ILE A 1 259 ? -25.299 19.180 37.312 1.00 86.75 259 ILE A O 1
ATOM 2112 N N . LEU A 1 260 ? -26.457 17.410 38.040 1.00 85.19 26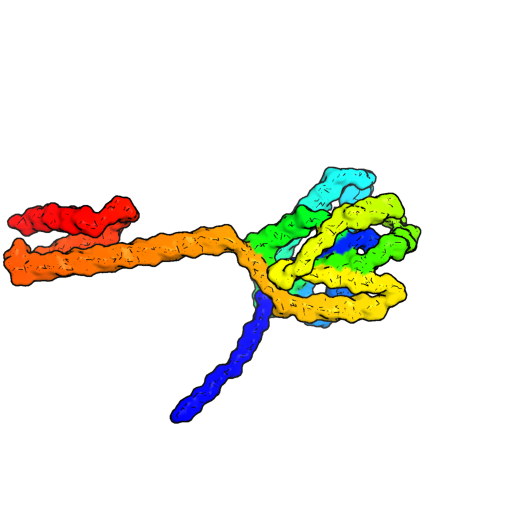0 LEU A N 1
ATOM 2113 C CA . LEU A 1 260 ? -25.647 16.421 37.311 1.00 85.19 260 LEU A CA 1
ATOM 2114 C C . LEU A 1 260 ? -25.751 16.560 35.781 1.00 85.19 260 LEU A C 1
ATOM 2116 O O . LEU A 1 260 ? -24.822 16.179 35.065 1.00 85.19 260 LEU A O 1
ATOM 2120 N N . LYS A 1 261 ? -26.868 17.098 35.272 1.00 85.38 261 LYS A N 1
ATOM 2121 C CA . LYS A 1 261 ? -27.053 17.412 33.846 1.00 85.38 261 LYS A CA 1
ATOM 2122 C C . LYS A 1 261 ? -26.382 18.720 33.437 1.00 85.38 261 LYS A C 1
ATOM 2124 O O . LYS A 1 261 ? -25.985 18.830 32.283 1.00 85.38 261 LYS A O 1
ATOM 2129 N N . SER A 1 262 ? -26.253 19.684 34.348 1.00 81.31 262 SER A N 1
ATOM 2130 C CA . SER A 1 262 ? -25.640 20.990 34.079 1.00 81.31 262 SER A CA 1
ATOM 2131 C C . SER A 1 262 ? -24.123 21.028 34.292 1.00 81.31 262 SER A C 1
ATOM 2133 O O . SER A 1 262 ? -23.548 22.111 34.269 1.00 81.31 262 SER A O 1
ATOM 2135 N N . VAL A 1 263 ? -23.477 19.881 34.532 1.00 81.75 263 VAL A N 1
ATOM 2136 C CA . VAL A 1 263 ? -22.028 19.809 34.773 1.00 81.75 263 VAL A CA 1
ATOM 2137 C C . VAL A 1 263 ? -21.242 20.261 33.542 1.00 81.75 263 VAL A C 1
ATOM 2139 O O . VAL A 1 263 ? -21.387 19.688 32.461 1.00 81.75 263 VAL A O 1
ATOM 2142 N N . SER A 1 264 ? -20.369 21.242 33.749 1.00 68.31 264 SER A N 1
ATOM 2143 C CA . SER A 1 264 ? -19.393 21.770 32.798 1.00 68.31 264 SER A CA 1
ATOM 2144 C C . SER A 1 264 ? -17.968 21.474 33.280 1.00 68.31 264 SER A C 1
ATOM 2146 O O . SER A 1 264 ? -17.723 21.369 34.479 1.00 68.31 264 SER A O 1
ATOM 2148 N N . GLN A 1 265 ? -17.008 21.361 32.356 1.00 59.44 265 GLN A N 1
ATOM 2149 C CA . GLN A 1 265 ? -15.603 21.045 32.667 1.00 59.44 265 GLN A CA 1
ATOM 2150 C C . GLN A 1 265 ? -14.842 22.173 33.404 1.00 59.44 265 GLN A C 1
ATOM 2152 O O . GLN A 1 265 ? -13.690 21.966 33.780 1.00 59.44 265 GLN A O 1
ATOM 2157 N N . CYS A 1 266 ? -15.442 23.355 33.600 1.00 57.03 266 CYS A N 1
ATOM 2158 C CA . CYS A 1 266 ? -14.766 24.522 34.187 1.00 57.03 266 CYS A CA 1
ATOM 2159 C C . CYS A 1 266 ? -14.971 24.709 35.702 1.00 57.03 266 CYS A C 1
ATOM 2161 O O . CYS A 1 266 ? -14.251 25.517 36.286 1.00 57.03 266 CYS A O 1
ATOM 2163 N N . ASP A 1 267 ? -15.906 23.994 36.337 1.00 74.19 267 ASP A N 1
ATOM 2164 C CA . ASP A 1 267 ? -16.274 24.219 37.743 1.00 74.19 267 ASP A CA 1
ATOM 2165 C C . ASP A 1 267 ? -15.884 23.031 38.635 1.00 74.19 267 ASP A C 1
ATOM 2167 O O . ASP A 1 267 ? -15.918 21.874 38.209 1.00 74.19 267 ASP A O 1
ATOM 2171 N N . ASP A 1 268 ? -15.531 23.298 39.892 1.00 80.31 268 ASP A N 1
ATOM 2172 C CA . ASP A 1 268 ? -15.171 22.262 40.860 1.00 80.31 268 ASP A CA 1
ATOM 2173 C C . ASP A 1 268 ? -16.398 21.689 41.599 1.00 80.31 268 ASP A C 1
ATOM 2175 O O . ASP A 1 268 ? -17.526 22.173 41.488 1.00 80.31 268 ASP A O 1
ATOM 2179 N N . ILE A 1 269 ? -16.192 20.616 42.372 1.00 81.44 269 ILE A N 1
ATOM 2180 C CA . ILE A 1 269 ? -17.267 19.998 43.169 1.00 81.44 269 ILE A CA 1
ATOM 2181 C C . ILE A 1 269 ? -17.859 21.014 44.163 1.00 81.44 269 ILE A C 1
ATOM 2183 O O . ILE A 1 269 ? -19.075 21.038 44.357 1.00 81.44 269 ILE A O 1
ATOM 2187 N N . SER A 1 270 ? -17.023 21.881 44.741 1.00 82.19 270 SER A N 1
ATOM 2188 C CA . SER A 1 270 ? -17.411 22.909 45.714 1.00 82.19 270 SER A CA 1
ATOM 2189 C C . SER A 1 270 ? -18.440 23.891 45.146 1.00 82.19 270 SER A C 1
ATOM 2191 O O . SER A 1 270 ? -19.401 24.249 45.827 1.00 82.19 270 SER A O 1
ATOM 2193 N N . TYR A 1 271 ? -18.280 24.294 43.883 1.00 86.69 271 TYR A N 1
ATOM 2194 C CA . TYR A 1 271 ? -19.230 25.149 43.178 1.00 86.69 271 TYR A CA 1
ATOM 2195 C C . TYR A 1 271 ? -20.615 24.499 43.084 1.00 86.69 271 TYR A C 1
ATOM 2197 O O . TYR A 1 271 ? -21.619 25.106 43.464 1.00 86.69 271 TYR A O 1
ATOM 2205 N N . TYR A 1 272 ? -20.682 23.243 42.635 1.00 85.38 272 TYR A N 1
ATOM 2206 C CA . TYR A 1 272 ? -21.952 22.522 42.510 1.00 85.38 272 TYR A CA 1
ATOM 2207 C C . TYR A 1 272 ? -22.579 22.202 43.870 1.00 85.38 272 TYR A C 1
ATOM 2209 O O . TYR A 1 272 ? -23.803 22.185 44.001 1.00 85.38 272 TYR A O 1
ATOM 2217 N N . GLU A 1 273 ? -21.757 21.992 44.894 1.00 84.38 273 GLU A N 1
ATOM 2218 C CA . GLU A 1 273 ? -22.203 21.865 46.276 1.00 84.38 273 GLU A CA 1
ATOM 2219 C C . GLU A 1 273 ? -22.823 23.154 46.818 1.00 84.38 273 GLU A C 1
ATOM 2221 O O . GLU A 1 273 ? -23.846 23.080 47.497 1.00 84.38 273 GLU A O 1
ATOM 2226 N N . HIS A 1 274 ? -22.235 24.314 46.518 1.00 85.88 274 HIS A N 1
ATOM 2227 C CA . HIS A 1 274 ? -22.787 25.615 46.889 1.00 85.88 274 HIS A CA 1
ATOM 2228 C C . HIS A 1 274 ? -24.081 25.904 46.121 1.00 85.88 274 HIS A C 1
ATOM 2230 O O . HIS A 1 274 ? -25.065 26.360 46.698 1.00 85.88 274 HIS A O 1
ATOM 2236 N N . LEU A 1 275 ? -24.115 25.594 44.821 1.00 86.62 275 LEU A N 1
ATOM 2237 C CA . LEU A 1 275 ? -25.315 25.725 43.995 1.00 86.62 275 LEU A CA 1
ATOM 2238 C C . LEU A 1 275 ? -26.461 24.843 44.511 1.00 86.62 275 LEU A C 1
ATOM 2240 O O . LEU A 1 275 ? -27.618 25.266 44.505 1.00 86.62 275 LEU A O 1
ATOM 2244 N N . PHE A 1 276 ? -26.144 23.625 44.962 1.00 88.12 276 PHE A N 1
ATOM 2245 C CA . PHE A 1 276 ? -27.107 22.741 45.610 1.00 88.12 276 PHE A CA 1
ATOM 2246 C C . PHE A 1 276 ? -27.640 23.362 46.904 1.00 88.12 276 PHE A C 1
ATOM 2248 O O . PHE A 1 276 ? -28.854 23.429 47.073 1.00 88.12 276 PHE A O 1
ATOM 2255 N N . ASP A 1 277 ? -26.765 23.867 47.778 1.00 86.19 277 ASP A N 1
ATOM 2256 C CA . ASP A 1 277 ? -27.167 24.475 49.051 1.00 86.19 277 ASP A CA 1
ATOM 2257 C C . ASP A 1 277 ? -28.036 25.730 48.855 1.00 86.19 277 ASP A C 1
ATOM 2259 O O . ASP A 1 277 ? -29.040 25.891 49.548 1.00 86.19 277 ASP A O 1
ATOM 2263 N N . GLU A 1 278 ? -27.701 26.596 47.893 1.00 86.31 278 GLU A N 1
ATOM 2264 C CA . GLU A 1 278 ? -28.495 27.787 47.551 1.00 86.31 278 GLU A CA 1
ATOM 2265 C C . GLU A 1 278 ? -29.912 27.413 47.112 1.00 86.31 278 GLU A C 1
ATOM 2267 O O . GLU A 1 278 ? -30.888 27.912 47.671 1.00 86.31 278 GLU A O 1
ATOM 2272 N N . LYS A 1 279 ? -30.043 26.468 46.175 1.00 85.62 279 LYS A N 1
ATOM 2273 C CA . LYS A 1 279 ? -31.355 26.020 45.682 1.00 85.62 279 LYS A CA 1
ATOM 2274 C C . LYS A 1 279 ? -32.163 25.268 46.736 1.00 85.62 279 LYS A C 1
ATOM 2276 O O . LYS A 1 279 ? -33.388 25.271 46.700 1.00 85.62 279 LYS A O 1
ATOM 2281 N N . VAL A 1 280 ? -31.493 24.626 47.689 1.00 85.75 280 VAL A N 1
ATOM 2282 C CA . VAL A 1 280 ? -32.144 23.960 48.819 1.00 85.75 280 VAL A CA 1
ATOM 2283 C C . VAL A 1 280 ? -32.796 24.960 49.780 1.00 85.75 280 VAL A C 1
ATOM 2285 O O . VAL A 1 280 ? -33.840 24.638 50.351 1.00 85.75 280 VAL A O 1
ATOM 2288 N N . LYS A 1 281 ? -32.246 26.172 49.943 1.00 82.88 281 LYS A N 1
ATOM 2289 C CA . LYS A 1 281 ? -32.852 27.221 50.788 1.00 82.88 281 LYS A CA 1
ATOM 2290 C C . LYS A 1 281 ? -34.238 27.640 50.293 1.00 82.88 281 LYS A C 1
ATOM 2292 O O . LYS A 1 281 ? -35.073 28.018 51.102 1.00 82.88 281 LYS A O 1
ATOM 2297 N N . GLU A 1 282 ? -34.514 27.497 48.998 1.00 79.25 282 GLU A N 1
ATOM 2298 C CA . GLU A 1 282 ? -35.833 27.762 48.402 1.00 79.25 282 GLU A CA 1
ATOM 2299 C C . GLU A 1 282 ? -36.906 26.728 48.808 1.00 79.25 282 GLU A C 1
ATOM 2301 O O . GLU A 1 282 ? -38.079 26.878 48.465 1.00 79.25 282 GLU A O 1
ATOM 2306 N N . PHE A 1 283 ? -36.524 25.643 49.496 1.00 72.69 283 PHE A N 1
ATOM 2307 C CA . PHE A 1 283 ? -37.444 24.604 49.976 1.00 72.69 283 PHE A CA 1
ATOM 2308 C C . PHE A 1 283 ? -37.894 24.809 51.434 1.00 72.69 283 PHE A C 1
ATOM 2310 O O . PHE A 1 283 ? -38.693 24.000 51.916 1.00 72.69 283 PHE A O 1
ATOM 2317 N N . GLN A 1 284 ? -37.365 25.826 52.128 1.00 59.19 284 GLN A N 1
ATOM 2318 C CA . GLN A 1 284 ? -37.739 26.219 53.496 1.00 59.19 284 GLN A CA 1
ATOM 2319 C C . GLN A 1 284 ? -38.950 27.153 53.495 1.00 59.19 284 GLN A C 1
ATOM 2321 O O . GLN A 1 284 ? -39.801 26.974 54.397 1.00 59.19 284 GLN A O 1
#

Solvent-accessible surface area (backbone atoms only — not comparable to full-atom values): 16270 Å² total; per-residue (Å²): 136,78,88,84,80,76,86,73,74,74,76,76,77,57,46,49,35,42,35,40,38,21,32,61,70,59,57,46,58,69,62,49,52,51,53,43,48,52,54,34,53,75,73,70,39,54,69,47,81,45,50,50,70,61,54,38,50,69,65,35,78,78,64,67,95,46,76,67,57,55,52,49,41,52,52,50,52,53,52,51,49,55,51,48,53,54,54,58,70,68,49,84,67,86,53,54,33,40,38,37,40,41,49,46,61,38,46,59,71,66,48,46,61,55,51,50,51,25,19,75,68,50,21,14,48,37,37,39,39,46,46,52,60,67,67,59,17,41,64,44,24,73,70,43,98,75,53,81,50,59,71,53,51,56,52,47,61,75,61,42,50,78,75,80,84,37,87,89,68,40,45,43,81,44,74,53,73,85,91,43,78,70,53,54,59,56,51,42,51,56,56,59,69,42,56,87,72,48,59,56,34,70,40,65,67,61,49,54,48,52,52,49,54,50,54,50,51,53,51,52,53,53,50,54,49,54,45,52,54,50,53,49,51,51,54,49,50,37,52,76,68,62,75,43,63,77,88,48,53,63,58,54,54,51,52,49,53,51,53,68,70,67,67,58,97,87,64,58,67,67,55,56,52,50,53,49,54,58,60,52,60,78,75,115

Mean predicted aligned error: 14.1 Å

InterPro domains:
  IPR013641 Protein KTI12/L-seryl-tRNA(Sec) kinase [PF08433] (18-256)
  IPR027417 P-loop containing nucleoside triphosphate hydrolase [G3DSA:3.40.50.300] (14-199)
  IPR027417 P-loop containing nucleoside triphosphate hydrolase [SSF52540] (18-162)
  IPR052648 L-seryl-tRNA(Sec) kinase [PTHR20873] (16-267)

Secondary structure (DSSP, 8-state):
--PPP----------EEEEEEEESTTSSHHHHHHHHHHHHHHTT-EEEEEEHHHHHHHHHTTSS--HHHHHHHHHHHHHHHHHHHHHHHH----S-EEEEEES---SHHHHHHHHHHHHHTT-EEEEEEEE--HHHHHHHHTTSSS---HHHHHHHHHH-------GGGTEEEEE--TT-HHHHHHHHHHHHHHGGGPPBPP-HHHHHHHHHHHHHHHHHHHHHHHHHHHHHHHHHHHHHTTSS-GGGHHHHHHHHHHHHHS--TT--HHHHHHHHHHHHHTT-

pLDDT: mean 79.74, std 14.13, range [28.91, 95.94]